Protein AF-0000000079467920 (afdb_homodimer)

InterPro domains:
  IPR000182 GNAT domain [PF00583] (14-119)
  IPR000182 GNAT domain [PS51186] (1-147)
  IPR016181 Acyl-CoA N-acyltransferase [SSF55729] (1-146)
  IPR050680 YpeA/RimI acetyltransferase [PTHR43420] (52-133)

Solvent-accessible surface area (backbone atoms only — not comparable to full-atom values): 15559 Å² total; per-residue (Å²): 122,44,59,41,70,29,35,71,88,41,33,64,58,51,18,52,29,28,43,68,51,31,88,82,44,52,48,40,67,56,50,48,56,57,32,67,37,85,48,28,40,25,38,30,35,23,70,96,51,71,37,28,39,32,36,32,33,40,55,96,46,27,22,34,52,77,44,77,30,48,23,73,91,45,60,92,67,53,51,66,58,49,47,54,34,48,48,53,49,23,32,36,46,53,54,16,44,31,36,33,36,73,41,52,69,82,40,56,71,59,51,52,53,41,43,73,72,59,32,38,83,71,50,72,40,78,62,57,45,79,73,54,95,88,41,60,40,36,22,34,29,32,36,29,80,48,68,64,76,58,38,122,44,59,42,71,29,36,72,89,42,34,64,58,49,19,52,30,29,41,68,52,32,89,82,44,52,48,40,65,56,50,47,55,57,32,67,37,86,48,28,40,27,38,30,34,22,70,95,53,73,37,29,38,32,36,32,32,40,54,96,47,29,23,34,52,75,46,76,31,49,25,73,89,46,62,93,68,53,51,66,57,50,46,52,34,49,47,53,51,23,31,35,44,53,54,16,44,32,37,33,38,74,41,52,71,83,41,57,71,57,53,52,54,41,44,75,71,60,32,39,84,72,50,72,41,76,63,58,43,78,72,54,95,89,41,59,39,37,22,33,27,33,36,28,79,47,69,62,77,59,38

Sequence (302 aa):
MKLRAAEEADLEALSAVHRRAFTPGWGPEEIADLASGPGAFGLIVEAETPLGMILCRALAGEAEVLTLAVDPAARRQGVARALVAAAAITARAAGAAAMFLEVAVDNDPAIALYEAHGFVRAGRRPSYYDRGGGIYVDAAVMRLDLGGTSLMKLRAAEEADLEALSAVHRRAFTPGWGPEEIADLASGPGAFGLIVEAETPLGMILCRALAGEAEVLTLAVDPAARRQGVARALVAAAAITARAAGAAAMFLEVAVDNDPAIALYEAHGFVRAGRRPSYYDRGGGIYVDAAVMRLDLGGTSL

Radius of gyration: 20.05 Å; Cα contacts (8 Å, |Δi|>4): 661; chains: 2; bounding box: 35×72×41 Å

Organism: NCBI:txid2803784

Secondary structure (DSSP, 8-state):
-EEEE--GGGHHHHHHHHHHHSSSPPPHHHHHHHHTSTTEEEEEEESSSEEEEEEEEEETTEEEEEEEEE-GGGTTSSHHHHHHHHHHHHHHHTT-SEEEEEEETT-HHHHHHHHHTT-EEEEEEEEEEE-STT-EEEEEEEEEE--S---/-EEEE--GGGHHHHHHHHHHHSSSPPPHHHHHHHHTSTTEEEEEEESSSEEEEEEEEEETTEEEEEEEEE-GGGTTSSHHHHHHHHHHHHHHHTT-SEEEEEEETT-HHHHHHHHHTT-EEEEEEEEEEE-STT-EEEEEEEEEE--S---

Foldseek 3Di:
DDKDWDDLVQLQLQQVQQPQQDVNGDHSVRVVVQQPDAQKTKMFDDDPGTQWMWIKGADPQEMETPDTTGHPVCPPVCGRVVRVVVVLVVNVVVRHQKYKYKDFPPPVVVVVSVVVVAKDFDDKAWQPDDPDPPDGTIITMIMHGSPDDDD/DDKDWDDLVQLQLQQVQQPQFDVNGDHSVRVVVQQPDAQKTKMFDDDPGTQWMWIKGADPQEMETPDTTGRPVCPPVCGRVVRVVVVLVVNVVVRHQKYKYKDFPPPVVVVVSVVVVAKDFDDKAPQPDDPDPPDGTIITMIMHGSPDDDD

Nearest PDB structures (foldseek):
  5isv-assembly2_B  TM=9.087E-01  e=1.767E-13  Escherichia coli O157:H7
  2cnt-assembly4_D  TM=9.049E-01  e=5.633E-13  Salmonella enterica subsp. enterica serovar Typhimurium str. LT2
  2j8n-assembly1_A  TM=8.616E-01  e=1.824E-11  Pseudomonas aeruginosa
  5c82-assembly1_A-2  TM=8.042E-01  e=4.918E-10  Streptomyces noursei
  6vp9-assembly1_A  TM=8.293E-01  e=1.592E-08  Homo sapiens

pLDDT: mean 94.73, std 6.2, range [60.81, 98.75]

Structure (mmCIF, N/CA/C/O backbone):
data_AF-0000000079467920-model_v1
#
loop_
_entity.id
_entity.type
_entity.pdbx_description
1 polymer 'GNAT family N-acetyltransferase'
#
loop_
_atom_site.group_PDB
_atom_site.id
_atom_site.type_symbol
_atom_site.label_atom_id
_atom_site.label_alt_id
_atom_site.label_comp_id
_atom_site.label_asym_id
_atom_site.label_entity_id
_atom_site.label_seq_id
_atom_site.pdbx_PDB_ins_code
_atom_site.Cartn_x
_atom_site.Cartn_y
_atom_site.Cartn_z
_atom_site.occupancy
_atom_site.B_iso_or_equiv
_atom_site.auth_seq_id
_atom_site.auth_comp_id
_atom_site.auth_asym_id
_atom_site.auth_atom_id
_atom_site.pdbx_PDB_model_num
ATOM 1 N N . MET A 1 1 ? 10.633 -5.367 8.039 1 83.31 1 MET A N 1
ATOM 2 C CA . MET A 1 1 ? 9.938 -5.723 6.801 1 83.31 1 MET A CA 1
ATOM 3 C C . MET A 1 1 ? 9.469 -4.477 6.059 1 83.31 1 MET A C 1
ATOM 5 O O . MET A 1 1 ? 8.992 -3.525 6.68 1 83.31 1 MET A O 1
ATOM 9 N N . LYS A 1 2 ? 9.859 -4.457 4.875 1 91.12 2 LYS A N 1
ATOM 10 C CA . LYS A 1 2 ? 9.625 -3.268 4.066 1 91.12 2 LYS A CA 1
ATOM 11 C C . LYS A 1 2 ? 8.75 -3.59 2.857 1 91.12 2 LYS A C 1
ATOM 13 O O . LYS A 1 2 ? 9.008 -4.562 2.143 1 91.12 2 LYS A O 1
ATOM 18 N N . LEU A 1 3 ? 7.676 -2.881 2.67 1 95.88 3 LEU A N 1
ATOM 19 C CA . LEU A 1 3 ? 6.805 -2.951 1.5 1 95.88 3 LEU A CA 1
ATOM 20 C C . LEU A 1 3 ? 7.273 -1.981 0.419 1 95.88 3 LEU A C 1
ATOM 22 O O . LEU A 1 3 ? 7.582 -0.823 0.708 1 95.88 3 LEU A O 1
ATOM 26 N N . ARG A 1 4 ? 7.355 -2.441 -0.824 1 95.38 4 ARG A N 1
ATOM 27 C CA . ARG A 1 4 ? 7.707 -1.542 -1.918 1 95.38 4 ARG A CA 1
ATOM 28 C C . ARG A 1 4 ? 7.23 -2.096 -3.256 1 95.38 4 ARG A C 1
ATOM 30 O O . ARG A 1 4 ? 6.848 -3.266 -3.35 1 95.38 4 ARG A O 1
ATOM 37 N N . ALA A 1 5 ? 7.281 -1.271 -4.27 1 96.06 5 ALA A N 1
ATOM 38 C CA . ALA A 1 5 ? 7.023 -1.729 -5.633 1 96.06 5 ALA A CA 1
ATOM 39 C C . ALA A 1 5 ? 8.156 -2.615 -6.137 1 96.06 5 ALA A C 1
ATOM 41 O O . ALA A 1 5 ? 9.328 -2.35 -5.859 1 96.06 5 ALA A O 1
ATOM 42 N N . ALA A 1 6 ? 7.773 -3.633 -6.906 1 96.5 6 ALA A N 1
ATOM 43 C CA . ALA A 1 6 ? 8.781 -4.453 -7.57 1 96.5 6 ALA A CA 1
ATOM 44 C C . ALA A 1 6 ? 9.43 -3.697 -8.727 1 96.5 6 ALA A C 1
ATOM 46 O O . ALA A 1 6 ? 8.789 -2.873 -9.375 1 96.5 6 ALA A O 1
ATOM 47 N N . GLU A 1 7 ? 10.656 -4.02 -8.891 1 94.19 7 GLU A N 1
ATOM 48 C CA . GLU A 1 7 ? 11.422 -3.451 -9.992 1 94.19 7 GLU A CA 1
ATOM 49 C C . GLU A 1 7 ? 12.047 -4.547 -10.852 1 94.19 7 GLU A C 1
ATOM 51 O O . GLU A 1 7 ? 12.086 -5.711 -10.453 1 94.19 7 GLU A O 1
ATOM 56 N N . GLU A 1 8 ? 12.562 -4.121 -12.031 1 94.19 8 GLU A N 1
ATOM 57 C CA . GLU A 1 8 ? 13.188 -5.082 -12.938 1 94.19 8 GLU A CA 1
ATOM 58 C C . GLU A 1 8 ? 14.367 -5.785 -12.266 1 94.19 8 GLU A C 1
ATOM 60 O O . GLU A 1 8 ? 14.602 -6.973 -12.5 1 94.19 8 GLU A O 1
ATOM 65 N N . ALA A 1 9 ? 15.047 -5.125 -11.461 1 94.38 9 ALA A N 1
ATOM 66 C CA . ALA A 1 9 ? 16.219 -5.664 -10.781 1 94.38 9 ALA A CA 1
ATOM 67 C C . ALA A 1 9 ? 15.836 -6.781 -9.82 1 94.38 9 ALA A C 1
ATOM 69 O O . ALA A 1 9 ? 16.703 -7.535 -9.359 1 94.38 9 ALA A O 1
ATOM 70 N N . ASP A 1 10 ? 14.555 -6.887 -9.531 1 96.56 10 ASP A N 1
ATOM 71 C CA . ASP A 1 10 ? 14.102 -7.855 -8.531 1 96.56 10 ASP A CA 1
ATOM 72 C C . ASP A 1 10 ? 13.75 -9.188 -9.188 1 96.56 10 ASP A C 1
ATOM 74 O O . ASP A 1 10 ? 13.461 -10.172 -8.492 1 96.56 10 ASP A O 1
ATOM 78 N N . LEU A 1 11 ? 13.812 -9.266 -10.477 1 97.25 11 LEU A N 1
ATOM 79 C CA . LEU A 1 11 ? 13.195 -10.359 -11.211 1 97.25 11 LEU A CA 1
ATOM 80 C C . LEU A 1 11 ? 13.773 -11.703 -10.781 1 97.25 11 LEU A C 1
ATOM 82 O O . LEU A 1 11 ? 13.031 -12.656 -10.562 1 97.25 11 LEU A O 1
ATOM 86 N N . GLU A 1 12 ? 15.055 -11.805 -10.633 1 97.94 12 GLU A N 1
ATOM 87 C CA . GLU A 1 12 ? 15.672 -13.062 -10.234 1 97.94 12 GLU A CA 1
ATOM 88 C C . GLU A 1 12 ? 15.242 -13.469 -8.828 1 97.94 12 GLU A C 1
ATOM 90 O O . GLU A 1 12 ? 14.914 -14.633 -8.578 1 97.94 12 GLU A O 1
ATOM 95 N N . ALA A 1 13 ? 15.266 -12.523 -7.953 1 97.5 13 ALA A N 1
ATOM 96 C CA . ALA A 1 13 ? 14.875 -12.789 -6.574 1 97.5 13 ALA A CA 1
ATOM 97 C C . ALA A 1 13 ? 13.398 -13.172 -6.48 1 97.5 13 ALA A C 1
ATOM 99 O O . ALA A 1 13 ? 13.023 -14.023 -5.676 1 97.5 13 ALA A O 1
ATOM 100 N N . LEU A 1 14 ? 12.594 -12.523 -7.293 1 97.62 14 LEU A N 1
ATOM 101 C CA . LEU A 1 14 ? 11.172 -12.82 -7.309 1 97.62 14 LEU A CA 1
ATOM 102 C C . LEU A 1 14 ? 10.914 -14.219 -7.855 1 97.62 14 LEU A C 1
ATOM 104 O O . LEU A 1 14 ? 10.055 -14.945 -7.34 1 97.62 14 LEU A O 1
ATOM 108 N N . SER A 1 15 ? 11.664 -14.531 -8.883 1 98.38 15 SER A N 1
ATOM 109 C CA . SER A 1 15 ? 11.57 -15.891 -9.406 1 98.38 15 SER A CA 1
ATOM 110 C C . SER A 1 15 ? 11.945 -16.922 -8.352 1 98.38 15 SER A C 1
ATOM 112 O O . SER A 1 15 ? 11.281 -17.953 -8.219 1 98.38 15 SER A O 1
ATOM 114 N N . ALA A 1 16 ? 12.961 -16.672 -7.582 1 97.81 16 ALA A N 1
ATOM 115 C CA . ALA A 1 16 ? 13.391 -17.594 -6.523 1 97.81 16 ALA A CA 1
ATOM 116 C C . ALA A 1 16 ? 12.297 -17.781 -5.48 1 97.81 16 ALA A C 1
ATOM 118 O O . ALA A 1 16 ? 12.008 -18.906 -5.07 1 97.81 16 ALA A O 1
ATOM 119 N N . VAL A 1 17 ? 11.68 -16.703 -5.098 1 97.19 17 VAL A N 1
ATOM 120 C CA . VAL A 1 17 ? 10.586 -16.766 -4.133 1 97.19 17 VAL A CA 1
ATOM 121 C C . VAL A 1 17 ? 9.438 -17.594 -4.715 1 97.19 17 VAL A C 1
ATOM 123 O O . VAL A 1 17 ? 8.883 -18.469 -4.043 1 97.19 17 VAL A O 1
ATOM 126 N N . HIS A 1 18 ? 9.117 -17.25 -5.957 1 97.88 18 HIS A N 1
ATOM 127 C CA . HIS A 1 18 ? 8 -17.938 -6.598 1 97.88 18 HIS A CA 1
ATOM 128 C C . HIS A 1 18 ? 8.266 -19.438 -6.715 1 97.88 18 HIS A C 1
ATOM 130 O O . HIS A 1 18 ? 7.375 -20.25 -6.441 1 97.88 18 HIS A O 1
ATOM 136 N N . ARG A 1 19 ? 9.469 -19.797 -7.031 1 97.19 19 ARG A N 1
ATOM 137 C CA . ARG A 1 19 ? 9.836 -21.203 -7.23 1 97.19 19 ARG A CA 1
ATOM 138 C C . ARG A 1 19 ? 9.836 -21.969 -5.906 1 97.19 19 ARG A C 1
ATOM 140 O O . ARG A 1 19 ? 9.617 -23.172 -5.875 1 97.19 19 ARG A O 1
ATOM 147 N N . ARG A 1 20 ? 10.023 -21.281 -4.816 1 96.19 20 ARG A N 1
ATOM 148 C CA . ARG A 1 20 ? 9.953 -21.906 -3.502 1 96.19 20 ARG A CA 1
ATOM 149 C C . ARG A 1 20 ? 8.5 -22.078 -3.055 1 96.19 20 ARG A C 1
ATOM 151 O O . ARG A 1 20 ? 8.188 -22.969 -2.271 1 96.19 20 ARG A O 1
ATOM 158 N N . ALA A 1 21 ? 7.664 -21.25 -3.576 1 94.19 21 ALA A N 1
ATOM 159 C CA . ALA A 1 21 ? 6.273 -21.234 -3.131 1 94.19 21 ALA A CA 1
ATOM 160 C C . ALA A 1 21 ? 5.402 -22.109 -4.023 1 94.19 21 ALA A C 1
ATOM 162 O O . ALA A 1 21 ? 4.352 -22.594 -3.592 1 94.19 21 ALA A O 1
ATOM 163 N N . PHE A 1 22 ? 5.859 -22.281 -5.273 1 93.56 22 PHE A N 1
ATOM 164 C CA . PHE A 1 22 ? 5.047 -22.984 -6.25 1 93.56 22 PHE A CA 1
ATOM 165 C C . PHE A 1 22 ? 5.875 -24.047 -6.98 1 93.56 22 PHE A C 1
ATOM 167 O O . PHE A 1 22 ? 7.07 -23.844 -7.219 1 93.56 22 PHE A O 1
ATOM 174 N N . THR A 1 23 ? 5.145 -25.094 -7.371 1 90.62 23 THR A N 1
ATOM 175 C CA . THR A 1 23 ? 5.73 -26.109 -8.242 1 90.62 23 THR A CA 1
ATOM 176 C C . THR A 1 23 ? 4.789 -26.438 -9.391 1 90.62 23 THR A C 1
ATOM 178 O O . THR A 1 23 ? 3.711 -27 -9.172 1 90.62 23 THR A O 1
ATOM 181 N N . PRO A 1 24 ? 5.113 -26.141 -10.641 1 91.94 24 PRO A N 1
ATOM 182 C CA . PRO A 1 24 ? 6.297 -25.344 -10.969 1 91.94 24 PRO A CA 1
ATOM 183 C C . PRO A 1 24 ? 6.125 -23.859 -10.625 1 91.94 24 PRO A C 1
ATOM 185 O O . PRO A 1 24 ? 4.996 -23.391 -10.453 1 91.94 24 PRO A O 1
ATOM 188 N N . GLY A 1 25 ? 7.25 -23.219 -10.516 1 95.81 25 GLY A N 1
ATOM 189 C CA . GLY A 1 25 ? 7.258 -21.781 -10.32 1 95.81 25 GLY A CA 1
ATOM 190 C C . GLY A 1 25 ? 7.555 -21.016 -11.594 1 95.81 25 GLY A C 1
ATOM 191 O O . GLY A 1 25 ? 7.914 -21.594 -12.617 1 95.81 25 GLY A O 1
ATOM 192 N N . TRP A 1 26 ? 7.316 -19.688 -11.516 1 97.94 26 TRP A N 1
ATOM 193 C CA . TRP A 1 26 ? 7.574 -18.812 -12.656 1 97.94 26 TRP A CA 1
ATOM 194 C C . TRP A 1 26 ? 9.047 -18.438 -12.727 1 97.94 26 TRP A C 1
ATOM 196 O O . TRP A 1 26 ? 9.656 -18.078 -11.711 1 97.94 26 TRP A O 1
ATOM 206 N N . GLY A 1 27 ? 9.602 -18.531 -13.914 1 98.06 27 GLY A N 1
ATOM 207 C CA . GLY A 1 27 ? 10.93 -17.969 -14.133 1 98.06 27 GLY A CA 1
ATOM 208 C C . GLY A 1 27 ? 10.945 -16.469 -14.242 1 98.06 27 GLY A C 1
ATOM 209 O O . GLY A 1 27 ? 9.883 -15.836 -14.297 1 98.06 27 GLY A O 1
ATOM 210 N N . PRO A 1 28 ? 12.18 -15.906 -14.234 1 97.94 28 PRO A N 1
ATOM 211 C CA . PRO A 1 28 ? 12.266 -14.445 -14.312 1 97.94 28 PRO A CA 1
ATOM 212 C C . PRO A 1 28 ? 11.625 -13.891 -15.578 1 97.94 28 PRO A C 1
ATOM 214 O O . PRO A 1 28 ? 11.008 -12.82 -15.547 1 97.94 28 PRO A O 1
ATOM 217 N N . GLU A 1 29 ? 11.742 -14.555 -16.672 1 97.88 29 GLU A N 1
ATOM 218 C CA . GLU A 1 29 ? 11.172 -14.086 -17.938 1 97.88 29 GLU A CA 1
ATOM 219 C C . GLU A 1 29 ? 9.648 -14.102 -17.891 1 97.88 29 GLU A C 1
ATOM 221 O O . GLU A 1 29 ? 9 -13.203 -18.438 1 97.88 29 GLU A O 1
ATOM 226 N N . GLU A 1 30 ? 9.172 -15.117 -17.312 1 97.69 30 GLU A N 1
ATOM 227 C CA . GLU A 1 30 ? 7.719 -15.203 -17.188 1 97.69 30 GLU A CA 1
ATOM 228 C C . GLU A 1 30 ? 7.172 -14.078 -16.312 1 97.69 30 GLU A C 1
ATOM 230 O O . GLU A 1 30 ? 6.172 -13.445 -16.672 1 97.69 30 GLU A O 1
ATOM 235 N N . ILE A 1 31 ? 7.84 -13.789 -15.219 1 98.06 31 ILE A N 1
ATOM 236 C CA . ILE A 1 31 ? 7.438 -12.703 -14.336 1 98.06 31 ILE A CA 1
ATOM 237 C C . ILE A 1 31 ? 7.547 -11.375 -15.078 1 98.06 31 ILE A C 1
ATOM 239 O O . ILE A 1 31 ? 6.629 -10.547 -15.023 1 98.06 31 ILE A O 1
ATOM 243 N N . ALA A 1 32 ? 8.57 -11.203 -15.812 1 97.44 32 ALA A N 1
ATOM 244 C CA . ALA A 1 32 ? 8.797 -9.969 -16.562 1 97.44 32 ALA A CA 1
ATOM 245 C C . ALA A 1 32 ? 7.688 -9.75 -17.594 1 97.44 32 ALA A C 1
ATOM 247 O O . ALA A 1 32 ? 7.18 -8.633 -17.734 1 97.44 32 ALA A O 1
ATOM 248 N N . ASP A 1 33 ? 7.352 -10.781 -18.281 1 97.38 33 ASP A N 1
ATOM 249 C CA . ASP A 1 33 ? 6.328 -10.703 -19.312 1 97.38 33 ASP A CA 1
ATOM 250 C C . ASP A 1 33 ? 4.988 -10.266 -18.734 1 97.38 33 ASP A C 1
ATOM 252 O O . ASP A 1 33 ? 4.32 -9.391 -19.281 1 97.38 33 ASP A O 1
ATOM 256 N N . LEU A 1 34 ? 4.637 -10.844 -17.656 1 97.25 34 LEU A N 1
ATOM 257 C CA . LEU A 1 34 ? 3.371 -10.516 -17.016 1 97.25 34 LEU A CA 1
ATOM 258 C C . LEU A 1 34 ? 3.408 -9.109 -16.422 1 97.25 34 LEU A C 1
ATOM 260 O O . LEU A 1 34 ? 2.443 -8.352 -16.562 1 97.25 34 LEU A O 1
ATOM 264 N N . ALA A 1 35 ? 4.535 -8.781 -15.859 1 96.25 35 ALA A N 1
ATOM 265 C CA . ALA A 1 35 ? 4.684 -7.5 -15.164 1 96.25 35 ALA A CA 1
ATOM 266 C C . ALA A 1 35 ? 4.758 -6.344 -16.156 1 96.25 35 ALA A C 1
ATOM 268 O O . ALA A 1 35 ? 4.5 -5.191 -15.789 1 96.25 35 ALA A O 1
ATOM 269 N N . SER A 1 36 ? 5.094 -6.652 -17.344 1 94.38 36 SER A N 1
ATOM 270 C CA . SER A 1 36 ? 5.238 -5.602 -18.344 1 94.38 36 SER A CA 1
ATOM 271 C C . SER A 1 36 ? 3.926 -5.355 -19.094 1 94.38 36 SER A C 1
ATOM 273 O O . SER A 1 36 ? 3.828 -4.438 -19.906 1 94.38 36 SER A O 1
ATOM 275 N N . GLY A 1 37 ? 2.934 -6.152 -18.828 1 94.5 37 GLY A N 1
ATOM 276 C CA . GLY A 1 37 ? 1.647 -5.988 -19.484 1 94.5 37 GLY A CA 1
ATOM 277 C C . GLY A 1 37 ? 0.888 -4.762 -19.016 1 94.5 37 GLY A C 1
ATOM 278 O O . GLY A 1 37 ? 1.16 -4.234 -17.938 1 94.5 37 GLY A O 1
ATOM 279 N N . PRO A 1 38 ? -0.066 -4.336 -19.781 1 94 38 PRO A N 1
ATOM 280 C CA . PRO A 1 38 ? -0.845 -3.154 -19.391 1 94 38 PRO A CA 1
ATOM 281 C C . PRO A 1 38 ? -1.542 -3.316 -18.047 1 94 38 PRO A C 1
ATOM 283 O O . PRO A 1 38 ? -2.166 -4.348 -17.797 1 94 38 PRO A O 1
ATOM 286 N N . GLY A 1 39 ? -1.329 -2.291 -17.219 1 95 39 GLY A N 1
ATOM 287 C CA . GLY A 1 39 ? -2.043 -2.246 -15.953 1 95 39 GLY A CA 1
ATOM 288 C C . GLY A 1 39 ? -1.408 -3.107 -14.883 1 95 39 GLY A C 1
ATOM 289 O O . GLY A 1 39 ? -1.913 -3.182 -13.758 1 95 39 GLY A O 1
ATOM 290 N N . ALA A 1 40 ? -0.3 -3.734 -15.242 1 96.69 40 ALA A N 1
ATOM 291 C CA . ALA A 1 40 ? 0.351 -4.613 -14.273 1 96.69 40 ALA A CA 1
ATOM 292 C C . ALA A 1 40 ? 1.047 -3.803 -13.18 1 96.69 40 ALA A C 1
ATOM 294 O O . ALA A 1 40 ? 1.57 -2.719 -13.438 1 96.69 40 ALA A O 1
ATOM 295 N N . PHE A 1 41 ? 1.045 -4.352 -11.953 1 96.44 41 PHE A N 1
ATOM 296 C CA . PHE A 1 41 ? 1.851 -3.816 -10.859 1 96.44 41 PHE A CA 1
ATOM 297 C C . PHE A 1 41 ? 2.232 -4.918 -9.875 1 96.44 41 PHE A C 1
ATOM 299 O O . PHE A 1 41 ? 1.44 -5.824 -9.617 1 96.44 41 PHE A O 1
ATOM 306 N N . GLY A 1 42 ? 3.461 -4.883 -9.469 1 97.81 42 GLY A N 1
ATOM 307 C CA . GLY A 1 42 ? 4 -5.844 -8.516 1 97.81 42 GLY A CA 1
ATOM 308 C C . GLY A 1 42 ? 4.477 -5.207 -7.227 1 97.81 42 GLY A C 1
ATOM 309 O O . GLY A 1 42 ? 5.051 -4.117 -7.238 1 97.81 42 GLY A O 1
ATOM 310 N N . LEU A 1 43 ? 4.156 -5.852 -6.129 1 98.12 43 LEU A N 1
ATOM 311 C CA . LEU A 1 43 ? 4.594 -5.41 -4.809 1 98.12 43 LEU A CA 1
ATOM 312 C C . LEU A 1 43 ? 5.449 -6.477 -4.133 1 98.12 43 LEU A C 1
ATOM 314 O O . LEU A 1 43 ? 5.262 -7.672 -4.375 1 98.12 43 LEU A O 1
ATOM 318 N N . ILE A 1 44 ? 6.355 -5.98 -3.303 1 97.38 44 ILE A N 1
ATOM 319 C CA . ILE A 1 44 ? 7.281 -6.867 -2.604 1 97.38 44 ILE A CA 1
ATOM 320 C C . ILE A 1 44 ? 7.305 -6.52 -1.116 1 97.38 44 ILE A C 1
ATOM 322 O O . ILE A 1 44 ? 7.277 -5.344 -0.747 1 97.38 44 ILE A O 1
ATOM 326 N N . VAL A 1 45 ? 7.285 -7.52 -0.324 1 96.44 45 VAL A N 1
ATOM 327 C CA . VAL A 1 45 ? 7.703 -7.391 1.068 1 96.44 45 VAL A CA 1
ATOM 328 C C . VAL A 1 45 ? 9.062 -8.055 1.266 1 96.44 45 VAL A C 1
ATOM 330 O O . VAL A 1 45 ? 9.266 -9.195 0.857 1 96.44 45 VAL A O 1
ATOM 333 N N . GLU A 1 46 ? 9.945 -7.176 1.851 1 94.81 46 GLU A N 1
ATOM 334 C CA . GLU A 1 46 ? 11.297 -7.719 1.962 1 94.81 46 GLU A CA 1
ATOM 335 C C . GLU A 1 46 ? 11.914 -7.383 3.316 1 94.81 46 GLU A C 1
ATOM 337 O O . GLU A 1 46 ? 11.43 -6.5 4.027 1 94.81 46 GLU A O 1
ATOM 342 N N . ALA A 1 47 ? 12.836 -8.203 3.689 1 90.75 47 ALA A N 1
ATOM 343 C CA . ALA A 1 47 ? 13.828 -7.852 4.695 1 90.75 47 ALA A CA 1
ATOM 344 C C . ALA A 1 47 ? 15.195 -7.617 4.059 1 90.75 47 ALA A C 1
ATOM 346 O O . ALA A 1 47 ? 15.367 -6.68 3.273 1 90.75 47 ALA A O 1
ATOM 347 N N . GLU A 1 48 ? 16.016 -8.562 4.074 1 87.38 48 GLU A N 1
ATOM 348 C CA . GLU A 1 48 ? 17.25 -8.508 3.303 1 87.38 48 GLU A CA 1
ATOM 349 C C . GLU A 1 48 ? 17.047 -8.984 1.869 1 87.38 48 GLU A C 1
ATOM 351 O O . GLU A 1 48 ? 17.672 -8.484 0.94 1 87.38 48 GLU A O 1
ATOM 356 N N . THR A 1 49 ? 16.188 -9.875 1.766 1 89.69 49 THR A N 1
ATOM 357 C CA . THR A 1 49 ? 15.734 -10.414 0.492 1 89.69 49 THR A CA 1
ATOM 358 C C . THR A 1 49 ? 14.211 -10.461 0.445 1 89.69 49 THR A C 1
ATOM 360 O O . THR A 1 49 ? 13.547 -10.398 1.482 1 89.69 49 THR A O 1
ATOM 363 N N . PRO A 1 50 ? 13.719 -10.516 -0.791 1 94.25 50 PRO A N 1
ATOM 364 C CA . PRO A 1 50 ? 12.258 -10.617 -0.867 1 94.25 50 PRO A CA 1
ATOM 365 C C . PRO A 1 50 ? 11.711 -11.82 -0.102 1 94.25 50 PRO A C 1
ATOM 367 O O . PRO A 1 50 ? 12.195 -12.938 -0.273 1 94.25 50 PRO A O 1
ATOM 370 N N . LEU A 1 51 ? 10.742 -11.547 0.707 1 95.62 51 LEU A N 1
ATOM 371 C CA . LEU A 1 51 ? 10.047 -12.57 1.477 1 95.62 51 LEU A CA 1
ATOM 372 C C . LEU A 1 51 ? 8.758 -13 0.772 1 95.62 51 LEU A C 1
ATOM 374 O O . LEU A 1 51 ? 8.242 -14.086 1.031 1 95.62 51 LEU A O 1
ATOM 378 N N . GLY A 1 52 ? 8.266 -12.125 -0.037 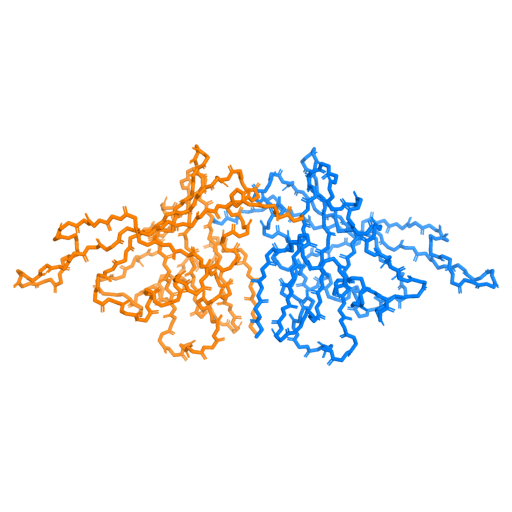1 97.25 52 GLY A N 1
ATOM 379 C CA . GLY A 1 52 ? 7.035 -12.383 -0.767 1 97.25 52 GLY A CA 1
ATOM 380 C C . GLY A 1 52 ? 6.758 -11.359 -1.85 1 97.25 52 GLY A C 1
ATOM 381 O O . GLY A 1 52 ? 7.398 -10.312 -1.898 1 97.25 52 GLY A O 1
ATOM 382 N N . MET A 1 53 ? 5.816 -11.766 -2.719 1 98.12 53 MET A N 1
ATOM 383 C CA . MET A 1 53 ? 5.402 -10.898 -3.818 1 98.12 53 MET A CA 1
ATOM 384 C C . MET A 1 53 ? 3.916 -11.078 -4.117 1 98.12 53 MET A C 1
ATOM 386 O O . MET A 1 53 ? 3.342 -12.125 -3.83 1 98.12 53 MET A O 1
ATOM 390 N N . ILE A 1 54 ? 3.367 -10.039 -4.656 1 98.56 54 ILE A N 1
ATOM 391 C CA . ILE A 1 54 ? 2.057 -10.109 -5.293 1 98.56 54 ILE A CA 1
ATOM 392 C C . ILE A 1 54 ? 2.104 -9.406 -6.648 1 98.56 54 ILE A C 1
ATOM 394 O O . ILE A 1 54 ? 2.732 -8.359 -6.789 1 98.56 54 ILE A O 1
ATOM 398 N N . LEU A 1 55 ? 1.695 -10.023 -7.629 1 98.62 55 LEU A N 1
ATOM 399 C CA . LEU A 1 55 ? 1.576 -9.438 -8.961 1 98.62 55 LEU A CA 1
ATOM 400 C C . LEU A 1 55 ? 0.113 -9.32 -9.375 1 98.62 55 LEU A C 1
ATOM 402 O O . LEU A 1 55 ? -0.645 -10.289 -9.281 1 98.62 55 LEU A O 1
ATOM 406 N N . CYS A 1 56 ? -0.265 -8.148 -9.773 1 98.69 56 CYS A N 1
ATOM 407 C CA . CYS A 1 56 ? -1.652 -7.844 -10.102 1 98.69 56 CYS A CA 1
ATOM 408 C C . CYS A 1 56 ? -1.75 -7.133 -11.445 1 98.69 56 CYS A C 1
ATOM 410 O O . CYS A 1 56 ? -0.732 -6.742 -12.023 1 98.69 56 CYS A O 1
ATOM 412 N N . ARG A 1 57 ? -2.934 -7.066 -11.93 1 97.69 57 ARG A N 1
ATOM 413 C CA . ARG A 1 57 ? -3.279 -6.262 -13.094 1 97.69 57 ARG A CA 1
ATOM 414 C C . ARG A 1 57 ? -4.57 -5.484 -12.859 1 97.69 57 ARG A C 1
ATOM 416 O O . ARG A 1 57 ? -5.566 -6.047 -12.398 1 97.69 57 ARG A O 1
ATOM 423 N N . ALA A 1 58 ? -4.504 -4.219 -13.047 1 97.06 58 ALA A N 1
ATOM 424 C CA . ALA A 1 58 ? -5.688 -3.365 -13.023 1 97.06 58 ALA A CA 1
ATOM 425 C C . ALA A 1 58 ? -5.98 -2.795 -14.406 1 97.06 58 ALA A C 1
ATOM 427 O O . ALA A 1 58 ? -5.207 -1.987 -14.93 1 97.06 58 ALA A O 1
ATOM 428 N N . LEU A 1 59 ? -7.098 -3.219 -14.961 1 94.25 59 LEU A N 1
ATOM 429 C CA . LEU A 1 59 ? -7.445 -2.814 -16.312 1 94.25 59 LEU A CA 1
ATOM 430 C C . LEU A 1 59 ? -8.961 -2.783 -16.5 1 94.25 59 LEU A C 1
ATOM 432 O O . LEU A 1 59 ? -9.664 -3.67 -16.016 1 94.25 59 LEU A O 1
ATOM 436 N N . ALA A 1 60 ? -9.422 -1.786 -17.203 1 94.12 60 ALA A N 1
ATOM 437 C CA . ALA A 1 60 ? -10.828 -1.677 -17.578 1 94.12 60 ALA A CA 1
ATOM 438 C C . ALA A 1 60 ? -11.734 -1.704 -16.359 1 94.12 60 ALA A C 1
ATOM 440 O O . ALA A 1 60 ? -12.766 -2.387 -16.359 1 94.12 60 ALA A O 1
ATOM 441 N N . GLY A 1 61 ? -11.281 -1.073 -15.273 1 94.75 61 GLY A N 1
ATOM 442 C CA . GLY A 1 61 ? -12.117 -0.873 -14.102 1 94.75 61 GLY A CA 1
ATOM 443 C C . GLY A 1 61 ? -12.148 -2.074 -13.172 1 94.75 61 GLY A C 1
ATOM 444 O O . GLY A 1 61 ? -12.922 -2.107 -12.211 1 94.75 61 GLY A O 1
ATOM 445 N N . GLU A 1 62 ? -11.305 -3.066 -13.492 1 97.12 62 GLU A N 1
ATOM 446 C CA . GLU A 1 62 ? -11.188 -4.246 -12.648 1 97.12 62 GLU A CA 1
ATOM 447 C C . GLU A 1 62 ? -9.727 -4.613 -12.398 1 97.12 62 GLU A C 1
ATOM 449 O O . GLU A 1 62 ? -8.852 -4.262 -13.195 1 97.12 62 GLU A O 1
ATOM 454 N N . ALA A 1 63 ? -9.508 -5.238 -11.32 1 98.38 63 ALA A N 1
ATOM 455 C CA . ALA A 1 63 ? -8.164 -5.727 -11.016 1 98.38 63 ALA A CA 1
ATOM 456 C C . ALA A 1 63 ? -8.18 -7.234 -10.758 1 98.38 63 ALA A C 1
ATOM 458 O O . ALA A 1 63 ? -9.219 -7.805 -10.438 1 98.38 63 ALA A O 1
ATOM 459 N N . GLU A 1 64 ? -7.066 -7.785 -10.945 1 98.69 64 GLU A N 1
ATOM 460 C CA . GLU A 1 64 ? -6.891 -9.219 -10.711 1 98.69 64 GLU A CA 1
ATOM 461 C C . GLU A 1 64 ? -5.551 -9.508 -10.047 1 98.69 64 GLU A C 1
ATOM 463 O O . GLU A 1 64 ? -4.531 -8.914 -10.398 1 98.69 64 GLU A O 1
ATOM 468 N N . VAL A 1 65 ? -5.609 -10.398 -9.047 1 98.75 65 VAL A N 1
ATOM 469 C CA . VAL A 1 65 ? -4.375 -10.953 -8.508 1 98.75 65 VAL A CA 1
ATOM 470 C C . VAL A 1 65 ? -3.891 -12.094 -9.398 1 98.75 65 VAL A C 1
ATOM 472 O O . VAL A 1 65 ? -4.566 -13.125 -9.523 1 98.75 65 VAL A O 1
ATOM 475 N N . LEU A 1 66 ? -2.75 -11.867 -9.984 1 98.19 66 LEU A N 1
ATOM 476 C CA . LEU A 1 66 ? -2.199 -12.891 -10.867 1 98.19 66 LEU A CA 1
ATOM 477 C C . LEU A 1 66 ? -1.459 -13.961 -10.07 1 98.19 66 LEU A C 1
ATOM 479 O O . LEU A 1 66 ? -1.492 -15.141 -10.422 1 98.19 66 LEU A O 1
ATOM 483 N N . THR A 1 67 ? -0.757 -13.5 -9.031 1 98.12 67 THR A N 1
ATOM 484 C CA . THR A 1 67 ? -0.093 -14.438 -8.125 1 98.12 67 THR A CA 1
ATOM 485 C C . THR A 1 67 ? 0.188 -13.789 -6.777 1 98.12 67 THR A C 1
ATOM 487 O O . THR A 1 67 ? 0.297 -12.562 -6.684 1 98.12 67 THR A O 1
ATOM 490 N N . LEU A 1 68 ? 0.196 -14.562 -5.789 1 97.88 68 LEU A N 1
ATOM 491 C CA . LEU A 1 68 ? 0.696 -14.266 -4.449 1 97.88 68 LEU A CA 1
ATOM 492 C C . LEU A 1 68 ? 1.641 -15.359 -3.969 1 97.88 68 LEU A C 1
ATOM 494 O O . LEU A 1 68 ? 1.231 -16.516 -3.809 1 97.88 68 LEU A O 1
ATOM 498 N N . ALA A 1 69 ? 2.906 -14.961 -3.828 1 97.5 69 ALA A N 1
ATOM 499 C CA . ALA A 1 69 ? 3.906 -15.93 -3.393 1 97.5 69 ALA A CA 1
ATOM 500 C C . ALA A 1 69 ? 4.641 -15.438 -2.148 1 97.5 69 ALA A C 1
ATOM 502 O O . ALA A 1 69 ? 5.141 -14.312 -2.119 1 97.5 69 ALA A O 1
ATOM 503 N N . VAL A 1 70 ? 4.645 -16.281 -1.169 1 96.75 70 VAL A N 1
ATOM 504 C CA . VAL A 1 70 ? 5.383 -16 0.058 1 96.75 70 VAL A CA 1
ATOM 505 C C . VAL A 1 70 ? 6.371 -17.125 0.345 1 96.75 70 VAL A C 1
ATOM 507 O O . VAL A 1 70 ? 6.023 -18.312 0.246 1 96.75 70 VAL A O 1
ATOM 510 N N . ASP A 1 71 ? 7.594 -16.672 0.604 1 94.94 71 ASP A N 1
ATOM 511 C CA . ASP A 1 71 ? 8.586 -17.656 1.013 1 94.94 71 ASP A CA 1
ATOM 512 C C . ASP A 1 71 ? 8.078 -18.5 2.184 1 94.94 71 ASP A C 1
ATOM 514 O O . ASP A 1 71 ? 7.641 -17.953 3.199 1 94.94 71 ASP A O 1
ATOM 518 N N . PRO A 1 72 ? 8.195 -19.797 2.057 1 91.56 72 PRO A N 1
ATOM 519 C CA . PRO A 1 72 ? 7.719 -20.656 3.143 1 91.56 72 PRO A CA 1
ATOM 520 C C . PRO A 1 72 ? 8.398 -20.359 4.477 1 91.56 72 PRO A C 1
ATOM 522 O O . PRO A 1 72 ? 7.797 -20.547 5.535 1 91.56 72 PRO A O 1
ATOM 525 N N . ALA A 1 73 ? 9.578 -19.797 4.438 1 89.38 73 ALA A N 1
ATOM 526 C CA . ALA A 1 73 ? 10.312 -19.469 5.656 1 89.38 73 ALA A CA 1
ATOM 527 C C . ALA A 1 73 ? 9.773 -18.203 6.305 1 89.38 73 ALA A C 1
ATOM 529 O O . ALA A 1 73 ? 10.086 -17.906 7.461 1 89.38 73 ALA A O 1
ATOM 530 N N . ALA A 1 74 ? 8.984 -17.469 5.59 1 84.69 74 ALA A N 1
ATOM 531 C CA . ALA A 1 74 ? 8.453 -16.203 6.086 1 84.69 74 ALA A CA 1
ATOM 532 C C . ALA A 1 74 ? 6.949 -16.297 6.348 1 84.69 74 ALA A C 1
ATOM 534 O O . ALA A 1 74 ? 6.262 -15.281 6.449 1 84.69 74 ALA A O 1
ATOM 535 N N . ARG A 1 75 ? 6.562 -17.453 6.449 1 71.06 75 ARG A N 1
ATOM 536 C CA . ARG A 1 75 ? 5.125 -17.609 6.645 1 71.06 75 ARG A CA 1
ATOM 537 C C . ARG A 1 75 ? 4.711 -17.203 8.055 1 71.06 75 ARG A C 1
ATOM 539 O O . ARG A 1 75 ? 5.516 -17.266 8.984 1 71.06 75 ARG A O 1
ATOM 546 N N . ARG A 1 76 ? 3.572 -16.641 8.211 1 73.19 76 ARG A N 1
ATOM 547 C CA . ARG A 1 76 ? 2.918 -16.219 9.445 1 73.19 76 ARG A CA 1
ATOM 548 C C . ARG A 1 76 ? 3.578 -14.969 10.016 1 73.19 76 ARG A C 1
ATOM 550 O O . ARG A 1 76 ? 3.654 -14.805 11.242 1 73.19 76 ARG A O 1
ATOM 557 N N . GLN A 1 77 ? 4.195 -14.266 9.078 1 78.62 77 GLN A N 1
ATOM 558 C CA . GLN A 1 77 ? 4.84 -13.031 9.5 1 78.62 77 GLN A CA 1
ATOM 559 C C . GLN A 1 77 ? 4.082 -11.812 8.984 1 78.62 77 GLN A C 1
ATOM 561 O O . GLN A 1 77 ? 4.582 -10.688 9.062 1 78.62 77 GLN A O 1
ATOM 566 N N . GLY A 1 78 ? 2.969 -12.047 8.461 1 90.12 78 GLY A N 1
ATOM 567 C CA . GLY A 1 78 ? 2.119 -10.953 8 1 90.12 78 GLY A CA 1
ATOM 568 C C . GLY A 1 78 ? 2.463 -10.477 6.602 1 90.12 78 GLY A C 1
ATOM 569 O O . GLY A 1 78 ? 1.958 -9.445 6.152 1 90.12 78 GLY A O 1
ATOM 570 N N . VAL A 1 79 ? 3.309 -11.273 5.918 1 93.94 79 VAL A N 1
ATOM 571 C CA . VAL A 1 79 ? 3.801 -10.891 4.598 1 93.94 79 VAL A CA 1
ATOM 572 C C . VAL A 1 79 ? 2.646 -10.883 3.6 1 93.94 79 VAL A C 1
ATOM 574 O O . VAL A 1 79 ? 2.406 -9.875 2.932 1 93.94 79 VAL A O 1
ATOM 577 N N . ALA A 1 80 ? 1.919 -11.938 3.641 1 96.62 80 ALA A N 1
ATOM 578 C CA . ALA A 1 80 ? 0.814 -12.055 2.693 1 96.62 80 ALA A CA 1
ATOM 579 C C . ALA A 1 80 ? -0.263 -11.008 2.975 1 96.62 80 ALA A C 1
ATOM 581 O O . ALA A 1 80 ? -0.807 -10.406 2.047 1 96.62 80 ALA A O 1
ATOM 582 N N . ARG A 1 81 ? -0.52 -10.781 4.207 1 95.38 81 ARG A N 1
ATOM 583 C CA . ARG A 1 81 ? -1.524 -9.805 4.609 1 95.38 81 ARG A CA 1
ATOM 584 C C . ARG A 1 81 ? -1.154 -8.406 4.117 1 95.38 81 ARG A C 1
ATOM 586 O O . ARG A 1 81 ? -2 -7.684 3.582 1 95.38 81 ARG A O 1
ATOM 593 N N . ALA A 1 82 ? 0.104 -8.023 4.293 1 95.56 82 ALA A N 1
ATOM 594 C CA . ALA A 1 82 ? 0.583 -6.715 3.863 1 95.56 82 ALA A CA 1
ATOM 595 C C . ALA A 1 82 ? 0.492 -6.566 2.346 1 95.56 82 ALA A C 1
ATOM 597 O O . ALA A 1 82 ? 0.096 -5.512 1.843 1 95.56 82 ALA A O 1
ATOM 598 N N . LEU A 1 83 ? 0.806 -7.617 1.693 1 97.81 83 LEU A N 1
ATOM 599 C CA . LEU A 1 83 ? 0.799 -7.602 0.234 1 97.81 83 LEU A CA 1
ATOM 600 C C . LEU A 1 83 ? -0.623 -7.469 -0.301 1 97.81 83 LEU A C 1
ATOM 602 O O . LEU A 1 83 ? -0.881 -6.66 -1.195 1 97.81 83 LEU A O 1
ATOM 606 N N . VAL A 1 84 ? -1.548 -8.211 0.255 1 98.19 84 VAL A N 1
ATOM 607 C CA . VAL A 1 84 ? -2.928 -8.195 -0.219 1 98.19 84 VAL A CA 1
ATOM 608 C C . VAL A 1 84 ? -3.564 -6.84 0.08 1 98.19 84 VAL A C 1
ATOM 610 O O . VAL A 1 84 ? -4.234 -6.262 -0.778 1 98.19 84 VAL A O 1
ATOM 613 N N . ALA A 1 85 ? -3.328 -6.336 1.268 1 97.44 85 ALA A N 1
ATOM 614 C CA . ALA A 1 85 ? -3.867 -5.031 1.644 1 97.44 85 ALA A CA 1
ATOM 615 C C . ALA A 1 85 ? -3.352 -3.936 0.715 1 97.44 85 ALA A C 1
ATOM 617 O O . ALA A 1 85 ? -4.133 -3.135 0.195 1 97.44 85 ALA A O 1
ATOM 618 N N . ALA A 1 86 ? -2.072 -3.918 0.488 1 97.88 86 ALA A N 1
ATOM 619 C CA . ALA A 1 86 ? -1.464 -2.912 -0.378 1 97.88 86 ALA A CA 1
ATOM 620 C C . ALA A 1 86 ? -1.962 -3.051 -1.813 1 97.88 86 ALA A C 1
ATOM 622 O O . ALA A 1 86 ? -2.174 -2.051 -2.504 1 97.88 86 ALA A O 1
ATOM 623 N N . ALA A 1 87 ? -2.117 -4.289 -2.227 1 98.44 87 ALA A N 1
ATOM 624 C CA . ALA A 1 87 ? -2.594 -4.527 -3.586 1 98.44 87 ALA A CA 1
ATOM 625 C C . ALA A 1 87 ? -4.008 -3.986 -3.773 1 98.44 87 ALA A C 1
ATOM 627 O O . ALA A 1 87 ? -4.316 -3.387 -4.805 1 98.44 87 ALA A O 1
ATOM 628 N N . ALA A 1 88 ? -4.836 -4.195 -2.801 1 97.69 88 ALA A N 1
ATOM 629 C CA . ALA A 1 88 ? -6.207 -3.701 -2.881 1 97.69 88 ALA A CA 1
ATOM 630 C C . ALA A 1 88 ? -6.238 -2.176 -2.914 1 97.69 88 ALA A C 1
ATOM 632 O O . ALA A 1 88 ? -6.969 -1.582 -3.711 1 97.69 88 ALA A O 1
ATOM 633 N N . ILE A 1 89 ? -5.449 -1.564 -2.068 1 96.75 89 ILE A N 1
ATOM 634 C CA . ILE A 1 89 ? -5.328 -0.111 -2.012 1 96.75 89 ILE A CA 1
ATOM 635 C C . ILE A 1 89 ? -4.852 0.421 -3.361 1 96.75 89 ILE A C 1
ATOM 637 O O . ILE A 1 89 ? -5.41 1.388 -3.887 1 96.75 89 ILE A O 1
ATOM 641 N N . THR A 1 90 ? -3.916 -0.216 -3.91 1 97 90 THR A N 1
ATOM 642 C CA . THR A 1 90 ? -3.307 0.179 -5.176 1 97 90 THR A CA 1
ATOM 643 C C . THR A 1 90 ? -4.305 0.036 -6.324 1 97 90 THR A C 1
ATOM 645 O O . THR A 1 90 ? -4.434 0.935 -7.156 1 97 90 THR A O 1
ATOM 648 N N . ALA A 1 91 ? -4.977 -1.083 -6.336 1 97.56 91 ALA A N 1
ATOM 649 C CA . ALA A 1 91 ? -5.969 -1.342 -7.375 1 97.56 91 ALA A CA 1
ATOM 650 C C . ALA A 1 91 ? -7.062 -0.278 -7.367 1 97.56 91 ALA A C 1
ATOM 652 O O . ALA A 1 91 ? -7.461 0.217 -8.422 1 97.56 91 ALA A O 1
ATOM 653 N N . ARG A 1 92 ? -7.488 0.096 -6.246 1 95.88 92 ARG A N 1
ATOM 654 C CA . ARG A 1 92 ? -8.516 1.129 -6.117 1 95.88 92 ARG A CA 1
ATOM 655 C C . ARG A 1 92 ? -8.016 2.461 -6.668 1 95.88 92 ARG A C 1
ATOM 657 O O . ARG A 1 92 ? -8.734 3.141 -7.402 1 95.88 92 ARG A O 1
ATOM 664 N N . ALA A 1 93 ? -6.852 2.795 -6.285 1 94.31 93 ALA A N 1
ATOM 665 C CA . ALA A 1 93 ? -6.262 4.051 -6.746 1 94.31 93 ALA A CA 1
ATOM 666 C C . ALA A 1 93 ? -6.129 4.066 -8.266 1 94.31 93 ALA A C 1
ATOM 668 O O . ALA A 1 93 ? -6.227 5.125 -8.891 1 94.31 93 ALA A O 1
ATOM 669 N N . ALA A 1 94 ? -5.992 2.867 -8.828 1 94.12 94 ALA A N 1
ATOM 670 C CA . ALA A 1 94 ? -5.855 2.727 -10.273 1 94.12 94 ALA A CA 1
ATOM 671 C C . ALA A 1 94 ? -7.215 2.77 -10.961 1 94.12 94 ALA A C 1
ATOM 673 O O . ALA A 1 94 ? -7.305 2.65 -12.188 1 94.12 94 ALA A O 1
ATOM 674 N N . GLY A 1 95 ? -8.266 2.852 -10.148 1 93.69 95 GLY A N 1
ATOM 675 C CA . GLY A 1 95 ? -9.586 3.033 -10.727 1 93.69 95 GLY A CA 1
ATOM 676 C C . GLY A 1 95 ? -10.391 1.751 -10.781 1 93.69 95 GLY A C 1
ATOM 677 O O . GLY A 1 95 ? -11.461 1.71 -11.398 1 93.69 95 GLY A O 1
ATOM 678 N N . ALA A 1 96 ? -9.891 0.668 -10.164 1 96.62 96 ALA A N 1
ATOM 679 C CA . ALA A 1 96 ? -10.633 -0.592 -10.18 1 96.62 96 ALA A CA 1
ATOM 680 C C . ALA A 1 96 ? -11.82 -0.541 -9.219 1 96.62 96 ALA A C 1
ATOM 682 O O . ALA A 1 96 ? -11.695 -0.05 -8.094 1 96.62 96 ALA A O 1
ATOM 683 N N . ALA A 1 97 ? -12.938 -1.045 -9.625 1 96.62 97 ALA A N 1
ATOM 684 C CA . ALA A 1 97 ? -14.133 -1.115 -8.789 1 96.62 97 ALA A CA 1
ATOM 685 C C . ALA A 1 97 ? -14.195 -2.436 -8.031 1 96.62 97 ALA A C 1
ATOM 687 O O . ALA A 1 97 ? -14.914 -2.553 -7.031 1 96.62 97 ALA A O 1
ATOM 688 N N . ALA A 1 98 ? -13.461 -3.396 -8.602 1 97.81 98 ALA A N 1
ATOM 689 C CA . ALA A 1 98 ? -13.398 -4.715 -7.973 1 97.81 98 ALA A CA 1
ATOM 690 C C . ALA A 1 98 ? -12.07 -5.402 -8.273 1 97.81 98 ALA A C 1
ATOM 692 O O . ALA A 1 98 ? -11.383 -5.043 -9.234 1 97.81 98 ALA A O 1
ATOM 693 N N . MET A 1 99 ? -11.727 -6.344 -7.434 1 98.5 99 MET A N 1
ATOM 694 C CA . MET A 1 99 ? -10.539 -7.176 -7.578 1 98.5 99 MET A CA 1
ATOM 695 C C . MET A 1 99 ? -10.891 -8.656 -7.473 1 98.5 99 MET A C 1
ATOM 697 O O . MET A 1 99 ? -11.672 -9.047 -6.609 1 98.5 99 MET A O 1
ATOM 701 N N . PHE A 1 100 ? -10.281 -9.414 -8.398 1 98.69 100 PHE A N 1
ATOM 702 C CA . PHE A 1 100 ? -10.594 -10.836 -8.477 1 98.69 100 PHE A CA 1
ATOM 703 C C . PHE A 1 100 ? -9.336 -11.672 -8.32 1 98.69 100 PHE A C 1
ATOM 705 O O . PHE A 1 100 ? -8.219 -11.172 -8.477 1 98.69 100 PHE A O 1
ATOM 712 N N . LEU A 1 101 ? -9.578 -12.93 -8 1 98.62 101 LEU A N 1
ATOM 713 C CA . LEU A 1 101 ? -8.5 -13.914 -8.031 1 98.62 101 LEU A CA 1
ATOM 714 C C . LEU A 1 101 ? -9.062 -15.328 -8.156 1 98.62 101 LEU A C 1
ATOM 716 O O . LEU A 1 101 ? -10.266 -15.539 -7.992 1 98.62 101 LEU A O 1
ATOM 720 N N . GLU A 1 102 ? -8.234 -16.234 -8.57 1 98.25 102 GLU A N 1
ATOM 721 C CA . GLU A 1 102 ? -8.484 -17.672 -8.508 1 98.25 102 GLU A CA 1
ATOM 722 C C . GLU A 1 102 ? -7.578 -18.344 -7.48 1 98.25 102 GLU A C 1
ATOM 724 O O . GLU A 1 102 ? -6.387 -18.047 -7.402 1 98.25 102 GLU A O 1
ATOM 729 N N . VAL A 1 103 ? -8.148 -19.203 -6.734 1 98.25 103 VAL A N 1
ATOM 730 C CA . VAL A 1 103 ? -7.398 -19.938 -5.719 1 98.25 103 VAL A CA 1
ATOM 731 C C . VAL A 1 103 ? -7.91 -21.375 -5.629 1 98.25 103 VAL A C 1
ATOM 733 O O . VAL A 1 103 ? -9.109 -21.625 -5.742 1 98.25 103 VAL A O 1
ATOM 736 N N . ALA A 1 104 ? -6.957 -22.297 -5.465 1 97.56 104 ALA A N 1
ATOM 737 C CA . ALA A 1 104 ? -7.367 -23.688 -5.344 1 97.56 104 ALA A CA 1
ATOM 738 C C . ALA A 1 104 ? -8.352 -23.875 -4.188 1 97.56 104 ALA A C 1
ATOM 740 O O . ALA A 1 104 ? -8.141 -23.344 -3.096 1 97.56 104 ALA A O 1
ATOM 741 N N . VAL A 1 105 ? -9.375 -24.703 -4.352 1 97.56 105 VAL A N 1
ATOM 742 C CA . VAL A 1 105 ? -10.445 -24.859 -3.369 1 97.56 105 VAL A CA 1
ATOM 743 C C . VAL A 1 105 ? -9.898 -25.547 -2.119 1 97.56 105 VAL A C 1
ATOM 745 O O . VAL A 1 105 ? -10.5 -25.469 -1.046 1 97.56 105 VAL A O 1
ATOM 748 N N . ASP A 1 106 ? -8.727 -26.172 -2.299 1 96.62 106 ASP A N 1
ATOM 749 C CA . ASP A 1 106 ? -8.164 -26.891 -1.162 1 96.62 106 ASP A CA 1
ATOM 750 C C . ASP A 1 106 ? -7.059 -26.078 -0.489 1 96.62 106 ASP A C 1
ATOM 752 O O . ASP A 1 106 ? -6.371 -26.578 0.403 1 96.62 106 ASP A O 1
ATOM 756 N N . ASN A 1 107 ? -6.859 -24.875 -0.937 1 95.94 107 ASN A N 1
ATOM 757 C CA . ASN A 1 107 ? -5.898 -23.984 -0.302 1 95.94 107 ASN A CA 1
ATOM 758 C C . ASN A 1 107 ? -6.547 -23.156 0.806 1 95.94 107 ASN A C 1
ATOM 760 O O . ASN A 1 107 ? -6.684 -21.938 0.678 1 95.94 107 ASN A O 1
ATOM 764 N N . ASP A 1 108 ? -6.789 -23.781 1.896 1 96.44 108 ASP A N 1
ATOM 765 C CA . ASP A 1 108 ? -7.57 -23.203 2.986 1 96.44 108 ASP A CA 1
ATOM 766 C C . ASP A 1 108 ? -6.875 -21.984 3.572 1 96.44 108 ASP A C 1
ATOM 768 O O . ASP A 1 108 ? -7.516 -20.953 3.826 1 96.44 108 ASP A O 1
ATOM 772 N N . PRO A 1 109 ? -5.539 -22.062 3.754 1 94.25 109 PRO A N 1
ATOM 773 C CA . PRO A 1 109 ? -4.871 -20.906 4.324 1 94.25 109 PRO A CA 1
ATOM 774 C C . PRO A 1 109 ? -4.996 -19.656 3.441 1 94.25 109 PRO A C 1
ATOM 776 O O . PRO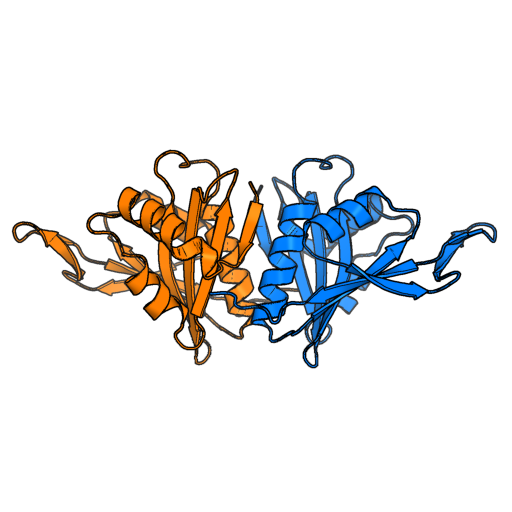 A 1 109 ? -5.215 -18.562 3.947 1 94.25 109 PRO A O 1
ATOM 779 N N . ALA A 1 110 ? -4.895 -19.859 2.156 1 95.94 110 ALA A N 1
ATOM 780 C CA . ALA A 1 110 ? -5.027 -18.734 1.233 1 95.94 110 ALA A CA 1
ATOM 781 C C . ALA A 1 110 ? -6.453 -18.188 1.226 1 95.94 110 ALA A C 1
ATOM 783 O O . ALA A 1 110 ? -6.664 -16.984 1.241 1 95.94 110 ALA A O 1
ATOM 784 N N . ILE A 1 111 ? -7.383 -19.078 1.219 1 97.75 111 ILE A N 1
ATOM 785 C CA . ILE A 1 111 ? -8.789 -18.688 1.224 1 97.75 111 ILE A CA 1
ATOM 786 C C . ILE A 1 111 ? -9.086 -17.859 2.479 1 97.75 111 ILE A C 1
ATOM 788 O O . ILE A 1 111 ? -9.727 -16.812 2.404 1 97.75 111 ILE A O 1
ATOM 792 N N . ALA A 1 112 ? -8.609 -18.281 3.578 1 97.12 112 ALA A N 1
ATOM 793 C CA . ALA A 1 112 ? -8.805 -17.578 4.84 1 97.12 112 ALA A CA 1
ATOM 794 C C . ALA A 1 112 ? -8.18 -16.188 4.789 1 97.12 112 ALA A C 1
ATOM 796 O O . ALA A 1 112 ? -8.75 -15.219 5.293 1 97.12 112 ALA A O 1
ATOM 797 N N . LEU A 1 113 ? -7.016 -16.125 4.203 1 96.12 113 LEU A N 1
ATOM 798 C CA . LEU A 1 113 ? -6.32 -14.844 4.035 1 96.12 113 LEU A CA 1
ATOM 799 C C . LEU A 1 113 ? -7.176 -13.859 3.248 1 96.12 113 LEU A C 1
ATOM 801 O O . LEU A 1 113 ? -7.367 -12.719 3.672 1 96.12 113 LEU A O 1
ATOM 805 N N . TYR A 1 114 ? -7.707 -14.305 2.115 1 98.19 114 TYR A N 1
ATOM 806 C CA . TYR A 1 114 ? -8.477 -13.43 1.235 1 98.19 114 TYR A CA 1
ATOM 807 C C . TYR A 1 114 ? -9.797 -13.039 1.881 1 98.19 114 TYR A C 1
ATOM 809 O O . TYR A 1 114 ? -10.227 -11.883 1.781 1 98.19 114 TYR A O 1
ATOM 817 N N . GLU A 1 115 ? -10.391 -14 2.529 1 97.94 115 GLU A N 1
ATOM 818 C CA . GLU A 1 115 ? -11.641 -13.695 3.229 1 97.94 115 GLU A CA 1
ATOM 819 C C . GLU A 1 115 ? -11.414 -12.672 4.336 1 97.94 115 GLU A C 1
ATOM 821 O O . GLU A 1 115 ? -12.25 -11.789 4.551 1 97.94 115 GLU A O 1
ATOM 826 N N . ALA A 1 116 ? -10.305 -12.727 4.984 1 95.75 116 ALA A N 1
ATOM 827 C CA . ALA A 1 116 ? -9.961 -11.789 6.043 1 95.75 116 ALA A CA 1
ATOM 828 C C . ALA A 1 116 ? -9.789 -10.375 5.488 1 95.75 116 ALA A C 1
ATOM 830 O O . ALA A 1 116 ? -9.836 -9.398 6.238 1 95.75 116 ALA A O 1
ATOM 831 N N . HIS A 1 117 ? -9.625 -10.281 4.191 1 95.69 117 HIS A N 1
ATOM 832 C CA . HIS A 1 117 ? -9.445 -8.977 3.555 1 95.69 117 HIS A CA 1
ATOM 833 C C . HIS A 1 117 ? -10.703 -8.555 2.801 1 95.69 117 HIS A C 1
ATOM 835 O O . HIS A 1 117 ? -10.664 -7.605 2.016 1 95.69 117 HIS A O 1
ATOM 841 N N . GLY A 1 118 ? -11.797 -9.312 2.982 1 96.44 118 GLY A N 1
ATOM 842 C CA . GLY A 1 118 ? -13.086 -8.875 2.469 1 96.44 118 GLY A CA 1
ATOM 843 C C . GLY A 1 118 ? -13.461 -9.539 1.159 1 96.44 118 GLY A C 1
ATOM 844 O O . GLY A 1 118 ? -14.531 -9.281 0.611 1 96.44 118 GLY A O 1
ATOM 845 N N . PHE A 1 119 ? -12.547 -10.438 0.651 1 98.31 119 PHE A N 1
ATOM 846 C CA . PHE A 1 119 ? -12.922 -11.195 -0.536 1 98.31 119 PHE A CA 1
ATOM 847 C C . PHE A 1 119 ? -14.062 -12.156 -0.224 1 98.31 119 PHE A C 1
ATOM 849 O O . PHE A 1 119 ? -14.133 -12.719 0.872 1 98.31 119 PHE A O 1
ATOM 856 N N . VAL A 1 120 ? -14.898 -12.336 -1.265 1 98.38 120 VAL A N 1
ATOM 857 C CA . VAL A 1 120 ? -15.977 -13.312 -1.153 1 98.38 120 VAL A CA 1
ATOM 858 C C . VAL A 1 120 ? -15.938 -14.266 -2.346 1 98.38 120 VAL A C 1
ATOM 860 O O . VAL A 1 120 ? -15.469 -13.898 -3.424 1 98.38 120 VAL A O 1
ATOM 863 N N . ARG A 1 121 ? -16.375 -15.508 -2.121 1 97.81 121 ARG A N 1
ATOM 864 C CA . ARG A 1 121 ? -16.453 -16.453 -3.23 1 97.81 121 ARG A CA 1
ATOM 865 C C . ARG A 1 121 ? -17.5 -16 -4.258 1 97.81 121 ARG A C 1
ATOM 867 O O . ARG A 1 121 ? -18.625 -15.648 -3.896 1 97.81 121 ARG A O 1
ATOM 874 N N . ALA A 1 122 ? -17.062 -16.016 -5.445 1 98 122 ALA A N 1
ATOM 875 C CA . ALA A 1 122 ? -17.938 -15.492 -6.492 1 98 122 ALA A CA 1
ATOM 876 C C . ALA A 1 122 ? -18.156 -16.531 -7.59 1 98 122 ALA A C 1
ATOM 878 O O . ALA A 1 122 ? -18.938 -16.297 -8.516 1 98 122 ALA A O 1
ATOM 879 N N . GLY A 1 123 ? -17.484 -17.609 -7.574 1 97.44 123 GLY A N 1
ATOM 880 C CA . GLY A 1 123 ? -17.625 -18.656 -8.578 1 97.44 123 GLY A CA 1
ATOM 881 C C . GLY A 1 123 ? -16.625 -19.781 -8.398 1 97.44 123 GLY A C 1
ATOM 882 O O . GLY A 1 123 ? -15.953 -19.859 -7.371 1 97.44 123 GLY A O 1
ATOM 883 N N . ARG A 1 124 ? -16.75 -20.734 -9.32 1 97.56 124 ARG A N 1
ATOM 884 C CA . ARG A 1 124 ? -15.883 -21.891 -9.297 1 97.56 124 ARG A CA 1
ATOM 885 C C . ARG A 1 124 ? -15.5 -22.328 -10.711 1 97.56 124 ARG A C 1
ATOM 887 O O . ARG A 1 124 ? -16.344 -22.312 -11.609 1 97.56 124 ARG A O 1
ATOM 894 N N . ARG A 1 125 ? -14.203 -22.547 -10.859 1 97.38 125 ARG A N 1
ATOM 895 C CA . ARG A 1 125 ? -13.711 -23.078 -12.117 1 97.38 125 ARG A CA 1
ATOM 896 C C . ARG A 1 125 ? -13.289 -24.547 -11.969 1 97.38 125 ARG A C 1
ATOM 898 O O . ARG A 1 125 ? -12.289 -24.828 -11.305 1 97.38 125 ARG A O 1
ATOM 905 N N . PRO A 1 126 ? -13.977 -25.484 -12.688 1 96.56 126 PRO A N 1
ATOM 906 C CA . PRO A 1 126 ? -13.672 -26.891 -12.492 1 96.56 126 PRO A CA 1
ATOM 907 C C . PRO A 1 126 ? -12.336 -27.312 -13.109 1 96.56 126 PRO A C 1
ATOM 909 O O . PRO A 1 126 ? -11.961 -26.797 -14.172 1 96.56 126 PRO A O 1
ATOM 912 N N . SER A 1 127 ? -11.633 -28.188 -12.445 1 95.69 127 SER A N 1
ATOM 913 C CA . SER A 1 127 ? -10.406 -28.812 -12.922 1 95.69 127 SER A CA 1
ATOM 914 C C . SER A 1 127 ? -9.414 -27.781 -13.43 1 95.69 127 SER A C 1
ATOM 916 O O . SER A 1 127 ? -8.844 -27.938 -14.508 1 95.69 127 SER A O 1
ATOM 918 N N . TYR A 1 128 ? -9.398 -26.781 -12.656 1 94.31 128 TYR A N 1
ATOM 919 C CA . TYR A 1 128 ? -8.633 -25.609 -13.07 1 94.31 128 TYR A CA 1
ATOM 920 C C . TYR A 1 128 ? -7.137 -25.844 -12.875 1 94.31 128 TYR A C 1
ATOM 922 O O . TYR A 1 128 ? -6.344 -25.609 -13.789 1 94.31 128 TYR A O 1
ATOM 930 N N . TYR A 1 129 ? -6.695 -26.359 -11.719 1 93.81 129 TYR A N 1
ATOM 931 C CA . TYR A 1 129 ? -5.293 -26.578 -11.391 1 93.81 129 TYR A CA 1
ATOM 932 C C . TYR A 1 129 ? -4.898 -28.031 -11.672 1 93.81 129 TYR A C 1
ATOM 934 O O . TYR A 1 129 ? -5.531 -28.953 -11.172 1 93.81 129 TYR A O 1
ATOM 942 N N . ASP A 1 130 ? -3.893 -28.188 -12.5 1 92.56 130 ASP A N 1
ATOM 943 C CA . ASP A 1 130 ? -3.311 -29.5 -12.766 1 92.56 130 ASP A CA 1
ATOM 944 C C . ASP A 1 130 ? -2.219 -29.828 -11.742 1 92.56 130 ASP A C 1
ATOM 946 O O . ASP A 1 130 ? -1.165 -29.188 -11.727 1 92.56 130 ASP A O 1
ATOM 950 N N . ARG A 1 131 ? -2.43 -30.922 -10.938 1 91.06 131 ARG A N 1
ATOM 951 C CA . ARG A 1 131 ? -1.486 -31.297 -9.891 1 91.06 131 ARG A CA 1
ATOM 952 C C . ARG A 1 131 ? -0.594 -32.438 -10.344 1 91.06 131 ARG A C 1
ATOM 954 O O . ARG A 1 131 ? 0.165 -33 -9.539 1 91.06 131 ARG A O 1
ATOM 961 N N . GLY A 1 132 ? -0.759 -32.75 -11.578 1 90.44 132 GLY A N 1
ATOM 962 C CA . GLY A 1 132 ? -0.001 -33.875 -12.117 1 90.44 132 GLY A CA 1
ATOM 963 C C . GLY A 1 132 ? -0.645 -35.219 -11.852 1 90.44 132 GLY A C 1
ATOM 964 O O . GLY A 1 132 ? -1.46 -35.344 -10.938 1 90.44 132 GLY A O 1
ATOM 965 N N . GLY A 1 133 ? -0.341 -36.188 -12.742 1 92.88 133 GLY A N 1
ATOM 966 C CA . GLY A 1 133 ? -0.799 -37.562 -12.57 1 92.88 133 GLY A CA 1
ATOM 967 C C . GLY A 1 133 ? -2.295 -37.719 -12.766 1 92.88 133 GLY A C 1
ATOM 968 O O . GLY A 1 133 ? -2.922 -38.594 -12.148 1 92.88 133 GLY A O 1
ATOM 969 N N . GLY A 1 134 ? -2.934 -36.781 -13.469 1 92.25 134 GLY A N 1
ATOM 970 C CA . GLY A 1 134 ? -4.363 -36.844 -13.719 1 92.25 134 GLY A CA 1
ATOM 971 C C . GLY A 1 134 ? -5.203 -36.281 -12.602 1 92.25 134 GLY A C 1
ATOM 972 O O . GLY A 1 134 ? -6.43 -36.406 -12.594 1 92.25 134 GLY A O 1
ATOM 973 N N . ILE A 1 135 ? -4.484 -35.719 -11.617 1 93.38 135 ILE A N 1
ATOM 974 C CA . ILE A 1 135 ? -5.188 -35.125 -10.492 1 93.38 135 ILE A CA 1
ATOM 975 C C . ILE A 1 135 ? -5.41 -33.625 -10.758 1 93.38 135 ILE A C 1
ATOM 977 O O . ILE A 1 135 ? -4.461 -32.906 -11.055 1 93.38 135 ILE A O 1
ATOM 981 N N . TYR A 1 136 ? -6.738 -33.219 -10.758 1 95.25 136 TYR A N 1
ATOM 982 C CA . TYR A 1 136 ? -7.121 -31.844 -10.969 1 95.25 136 TYR A CA 1
ATOM 983 C C . TYR A 1 136 ? -7.898 -31.297 -9.773 1 95.25 136 TYR A C 1
ATOM 985 O O . TYR A 1 136 ? -8.578 -32.062 -9.07 1 95.25 136 TYR A O 1
ATOM 993 N N . VAL A 1 137 ? -7.672 -30.031 -9.547 1 96.38 137 VAL A N 1
ATOM 994 C CA . VAL A 1 137 ? -8.391 -29.391 -8.453 1 96.38 137 VAL A CA 1
ATOM 995 C C . VAL A 1 137 ? -9.125 -28.156 -8.977 1 96.38 137 VAL A C 1
ATOM 997 O O . VAL A 1 137 ? -8.617 -27.438 -9.852 1 96.38 137 VAL A O 1
ATOM 1000 N N . ASP A 1 138 ? -10.281 -27.906 -8.477 1 97.88 138 ASP A N 1
ATOM 1001 C CA . ASP A 1 138 ? -11.078 -26.75 -8.852 1 97.88 138 ASP A CA 1
ATOM 1002 C C . ASP A 1 138 ? -10.469 -25.453 -8.289 1 97.88 138 ASP A C 1
ATOM 1004 O O . ASP A 1 138 ? -9.734 -25.5 -7.293 1 97.88 138 ASP A O 1
ATOM 1008 N N . ALA A 1 139 ? -10.75 -24.391 -8.953 1 98 139 ALA A N 1
ATOM 1009 C CA . ALA A 1 139 ? -10.438 -23.062 -8.43 1 98 139 ALA A CA 1
ATOM 1010 C C . ALA A 1 139 ? -11.695 -22.359 -7.918 1 98 139 ALA A C 1
ATOM 1012 O O . ALA A 1 139 ? -12.75 -22.422 -8.555 1 98 139 ALA A O 1
ATOM 1013 N N . ALA A 1 140 ? -11.586 -21.781 -6.754 1 98.5 140 ALA A N 1
ATOM 1014 C CA . ALA A 1 140 ? -12.578 -20.781 -6.348 1 98.5 140 ALA A CA 1
ATOM 1015 C C . ALA A 1 140 ? -12.266 -19.422 -6.957 1 98.5 140 ALA A C 1
ATOM 1017 O O . ALA A 1 140 ? -11.109 -18.984 -6.957 1 98.5 140 ALA A O 1
ATOM 1018 N N . VAL A 1 141 ? -13.234 -18.781 -7.531 1 98.62 141 VAL A N 1
ATOM 1019 C CA . VAL A 1 141 ? -13.133 -17.375 -7.93 1 98.62 141 VAL A CA 1
ATOM 1020 C C . VAL A 1 141 ? -13.586 -16.484 -6.781 1 98.62 141 VAL A C 1
ATOM 1022 O O . VAL A 1 141 ? -14.695 -16.625 -6.27 1 98.62 141 VAL A O 1
ATOM 1025 N N . MET A 1 142 ? -12.656 -15.609 -6.371 1 98.75 142 MET A N 1
ATOM 1026 C CA . MET A 1 142 ? -13.008 -14.703 -5.277 1 98.75 142 MET A CA 1
ATOM 1027 C C . MET A 1 142 ? -13.016 -13.258 -5.75 1 98.75 142 MET A C 1
ATOM 1029 O O . MET A 1 142 ? -12.297 -12.898 -6.688 1 98.75 142 MET A O 1
ATOM 1033 N N . ARG A 1 143 ? -13.836 -12.461 -5.109 1 98.5 143 ARG A N 1
ATOM 1034 C CA . ARG A 1 143 ? -14.039 -11.07 -5.508 1 98.5 143 ARG A CA 1
ATOM 1035 C C . ARG A 1 143 ? -14.008 -10.148 -4.297 1 98.5 143 ARG A C 1
ATOM 1037 O O . ARG A 1 143 ? -14.57 -10.461 -3.248 1 98.5 143 ARG A O 1
ATOM 1044 N N . LEU A 1 144 ? -13.32 -9.062 -4.402 1 98 144 LEU A N 1
ATOM 1045 C CA . LEU A 1 144 ? -13.32 -7.977 -3.43 1 98 144 LEU A CA 1
ATOM 1046 C C . LEU A 1 144 ? -13.93 -6.715 -4.027 1 98 144 LEU A C 1
ATOM 1048 O O . LEU A 1 144 ? -13.484 -6.238 -5.078 1 98 144 LEU A O 1
ATOM 1052 N N . ASP A 1 145 ? -14.969 -6.168 -3.459 1 96.88 145 ASP A N 1
ATOM 1053 C CA . ASP A 1 145 ? -15.523 -4.883 -3.871 1 96.88 145 ASP A CA 1
ATOM 1054 C C . ASP A 1 145 ? -14.664 -3.727 -3.377 1 96.88 145 ASP A C 1
ATOM 1056 O O . ASP A 1 145 ? -14.383 -3.619 -2.182 1 96.88 145 ASP A O 1
ATOM 1060 N N . LEU A 1 146 ? -14.203 -2.932 -4.332 1 94.38 146 LEU A N 1
ATOM 1061 C CA . LEU A 1 146 ? -13.32 -1.828 -3.986 1 94.38 146 LEU A CA 1
ATOM 1062 C C . LEU A 1 146 ? -14.07 -0.504 -3.973 1 94.38 146 LEU A C 1
ATOM 1064 O O . LEU A 1 146 ? -13.477 0.553 -3.746 1 94.38 146 LEU A O 1
ATOM 1068 N N . GLY A 1 147 ? -15.328 -0.404 -4.398 1 78.88 147 GLY A N 1
ATOM 1069 C CA . GLY A 1 147 ? -16.141 0.791 -4.535 1 78.88 147 GLY A CA 1
ATOM 1070 C C . G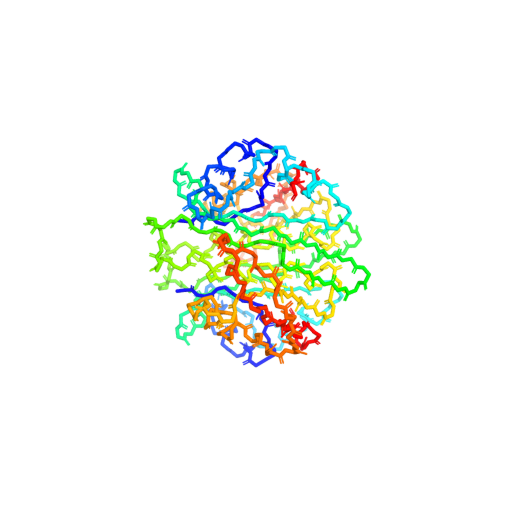LY A 1 147 ? -16.594 1.366 -3.201 1 78.88 147 GLY A C 1
ATOM 1071 O O . GLY A 1 147 ? -17.219 2.424 -3.154 1 78.88 147 GLY A O 1
ATOM 1072 N N . GLY A 1 148 ? -16.344 0.873 -2.168 1 66.06 148 GLY A N 1
ATOM 1073 C CA . GLY A 1 148 ? -16.875 1.415 -0.927 1 66.06 148 GLY A CA 1
ATOM 1074 C C . GLY A 1 148 ? -16.188 2.707 -0.505 1 66.06 148 GLY A C 1
AT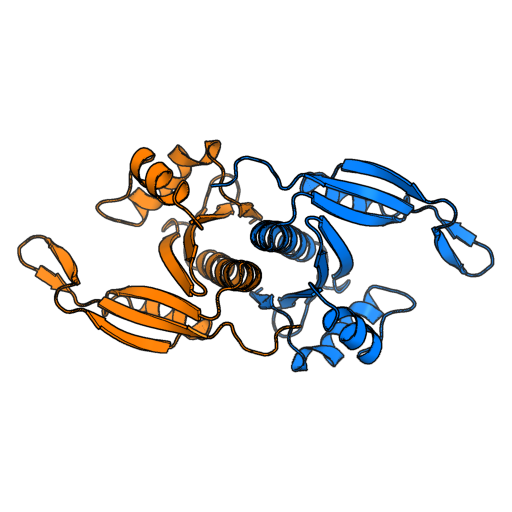OM 1075 O O . GLY A 1 148 ? -15.344 3.234 -1.226 1 66.06 148 GLY A O 1
ATOM 1076 N N . THR A 1 149 ? -16.781 3.457 0.431 1 61.25 149 THR A N 1
ATOM 1077 C CA . THR A 1 149 ? -16.484 4.824 0.837 1 61.25 149 THR A CA 1
ATOM 1078 C C . THR A 1 149 ? -15.109 4.91 1.496 1 61.25 149 THR A C 1
ATOM 1080 O O . THR A 1 149 ? -14.922 4.418 2.611 1 61.25 149 THR A O 1
ATOM 1083 N N . SER A 1 150 ? -14.117 4.676 0.751 1 69.62 150 SER A N 1
ATOM 1084 C CA . SER A 1 150 ? -12.812 4.992 1.325 1 69.62 150 SER A CA 1
ATOM 1085 C C . SER A 1 150 ? -12.562 6.5 1.337 1 69.62 150 SER A C 1
ATOM 1087 O O . SER A 1 150 ? -13.195 7.242 0.586 1 69.62 150 SER A O 1
ATOM 1089 N N . LEU A 1 151 ? -11.938 6.922 2.508 1 73.12 151 LEU A N 1
ATOM 1090 C CA . LEU A 1 151 ? -11.531 8.32 2.578 1 73.12 151 LEU A CA 1
ATOM 1091 C C . LEU A 1 151 ? -10.367 8.594 1.639 1 73.12 151 LEU A C 1
ATOM 1093 O O . LEU A 1 151 ? -9.531 7.715 1.407 1 73.12 151 LEU A O 1
ATOM 1097 N N . MET B 1 1 ? 0.022 -5.871 12.953 1 83.38 1 MET B N 1
ATOM 1098 C CA . MET B 1 1 ? -0.194 -4.566 12.328 1 83.38 1 MET B CA 1
ATOM 1099 C C . MET B 1 1 ? -0.762 -4.727 10.922 1 83.38 1 MET B C 1
ATOM 1101 O O . MET B 1 1 ? -0.352 -5.617 10.18 1 83.38 1 MET B O 1
ATOM 1105 N N . LYS B 1 2 ? -1.802 -4.059 10.758 1 91.25 2 LYS B N 1
ATOM 1106 C CA . LYS B 1 2 ? -2.555 -4.207 9.516 1 91.25 2 LYS B CA 1
ATOM 1107 C C . LYS B 1 2 ? -2.631 -2.883 8.758 1 91.25 2 LYS B C 1
ATOM 1109 O O . LYS B 1 2 ? -2.949 -1.846 9.344 1 91.25 2 LYS B O 1
ATOM 1114 N N . LEU B 1 3 ? -2.25 -2.848 7.508 1 95.88 3 LEU B N 1
ATOM 1115 C CA . LEU B 1 3 ? -2.387 -1.719 6.594 1 95.88 3 LEU B CA 1
ATOM 1116 C C . LEU B 1 3 ? -3.727 -1.765 5.871 1 95.88 3 LEU B C 1
ATOM 1118 O O . LEU B 1 3 ? -4.141 -2.82 5.387 1 95.88 3 LEU B O 1
ATOM 1122 N N . ARG B 1 4 ? -4.438 -0.64 5.816 1 95.38 4 ARG B N 1
ATOM 1123 C CA . ARG B 1 4 ? -5.684 -0.594 5.055 1 95.38 4 ARG B CA 1
ATOM 1124 C C . ARG B 1 4 ? -6.039 0.839 4.672 1 95.38 4 ARG B C 1
ATOM 1126 O O . ARG B 1 4 ? -5.453 1.79 5.195 1 95.38 4 ARG B O 1
ATOM 1133 N N . ALA B 1 5 ? -6.992 0.97 3.789 1 96.06 5 ALA B N 1
ATOM 1134 C CA . ALA B 1 5 ? -7.551 2.283 3.475 1 96.06 5 ALA B CA 1
ATOM 1135 C C . ALA B 1 5 ? -8.367 2.828 4.641 1 96.06 5 ALA B C 1
ATOM 1137 O O . ALA B 1 5 ? -9.086 2.08 5.309 1 96.06 5 ALA B O 1
ATOM 1138 N N . ALA B 1 6 ? -8.258 4.141 4.836 1 96.56 6 ALA B N 1
ATOM 1139 C CA . ALA B 1 6 ? -9.109 4.793 5.824 1 96.56 6 ALA B CA 1
ATOM 1140 C C . ALA B 1 6 ? -10.555 4.871 5.336 1 96.56 6 ALA B C 1
ATOM 1142 O O . ALA B 1 6 ? -10.805 5 4.133 1 96.56 6 ALA B O 1
ATOM 1143 N N . GLU B 1 7 ? -11.406 4.793 6.289 1 94.19 7 GLU B N 1
ATOM 1144 C CA . GLU B 1 7 ? -12.836 4.918 6.023 1 94.19 7 GLU B CA 1
ATOM 1145 C C . GLU B 1 7 ? -13.469 6.012 6.887 1 94.19 7 GLU B C 1
ATOM 1147 O O . GLU B 1 7 ? -12.844 6.488 7.84 1 94.19 7 GLU B O 1
ATOM 1152 N N . GLU B 1 8 ? -14.719 6.371 6.543 1 94.25 8 GLU B N 1
ATOM 1153 C CA . GLU B 1 8 ? -15.414 7.406 7.297 1 94.25 8 GLU B CA 1
ATOM 1154 C C . GLU B 1 8 ? -15.555 7.016 8.766 1 94.25 8 GLU B C 1
ATOM 1156 O O . GLU B 1 8 ? -15.477 7.871 9.648 1 94.25 8 GLU B O 1
ATOM 1161 N N . ALA B 1 9 ? -15.727 5.812 9.023 1 94.31 9 ALA B N 1
ATOM 1162 C CA . ALA B 1 9 ? -15.922 5.316 10.383 1 94.31 9 ALA B CA 1
ATOM 1163 C C . ALA B 1 9 ? -14.664 5.508 11.227 1 94.31 9 ALA B C 1
ATOM 1165 O O . ALA B 1 9 ? -14.703 5.406 12.453 1 94.31 9 ALA B O 1
ATOM 1166 N N . ASP B 1 10 ? -13.562 5.805 10.562 1 96.62 10 ASP B N 1
ATOM 1167 C CA . ASP B 1 10 ? -12.289 5.906 11.266 1 96.62 10 ASP B CA 1
ATOM 1168 C C . ASP B 1 10 ? -12.023 7.34 11.727 1 96.62 10 ASP B C 1
ATOM 1170 O O . ASP B 1 10 ? -11.062 7.598 12.453 1 96.62 10 ASP B O 1
ATOM 1174 N N . LEU B 1 11 ? -12.867 8.258 11.383 1 97.25 11 LEU B N 1
ATOM 1175 C CA . LEU B 1 11 ? -12.555 9.68 11.484 1 97.25 11 LEU B CA 1
ATOM 1176 C C . LEU B 1 11 ? -12.234 10.07 12.922 1 97.25 11 LEU B C 1
ATOM 1178 O O . LEU B 1 11 ? -11.266 10.781 13.172 1 97.25 11 LEU B O 1
ATOM 1182 N N . GLU B 1 12 ? -12.984 9.594 13.875 1 97.94 12 GLU B N 1
ATOM 1183 C CA . GLU B 1 12 ? -12.734 9.945 15.266 1 97.94 12 GLU B CA 1
ATOM 1184 C C . GLU B 1 12 ? -11.398 9.391 15.742 1 97.94 12 GLU B C 1
ATOM 1186 O O . GLU B 1 12 ? -10.633 10.094 16.406 1 97.94 12 GLU B O 1
ATOM 1191 N N . ALA B 1 13 ? -11.164 8.172 15.406 1 97.56 13 ALA B N 1
ATOM 1192 C CA . ALA B 1 13 ? -9.914 7.531 15.812 1 97.56 13 ALA B CA 1
ATOM 1193 C C . ALA B 1 13 ? -8.719 8.203 15.148 1 97.56 13 ALA B C 1
ATOM 1195 O O . ALA B 1 13 ? -7.652 8.336 15.758 1 97.56 13 ALA B O 1
ATOM 1196 N N . LEU B 1 14 ? -8.906 8.609 13.914 1 97.62 14 LEU B N 1
ATOM 1197 C CA . LEU B 1 14 ? -7.836 9.289 13.188 1 97.62 14 LEU B CA 1
ATOM 1198 C C . LEU B 1 14 ? -7.551 10.656 13.789 1 97.62 14 LEU B C 1
ATOM 1200 O O . LEU B 1 14 ? -6.391 11.062 13.914 1 97.62 14 LEU B O 1
ATOM 1204 N N . SER B 1 15 ? -8.633 11.32 14.148 1 98.38 15 SER B N 1
ATOM 1205 C CA . SER B 1 15 ? -8.461 12.594 14.836 1 98.38 15 SER B CA 1
ATOM 1206 C C . SER B 1 15 ? -7.691 12.422 16.141 1 98.38 15 SER B C 1
ATOM 1208 O O . SER B 1 15 ? -6.812 13.227 16.469 1 98.38 15 SER B O 1
ATOM 1210 N N . ALA B 1 16 ? -7.969 11.406 16.891 1 97.81 16 ALA B N 1
ATOM 1211 C CA . ALA B 1 16 ? -7.281 11.133 18.156 1 97.81 16 ALA B CA 1
ATOM 1212 C C . ALA B 1 16 ? -5.789 10.906 17.922 1 97.81 16 ALA B C 1
ATOM 1214 O O . ALA B 1 16 ? -4.957 11.453 18.656 1 97.81 16 ALA B O 1
ATOM 1215 N N . VAL B 1 17 ? -5.461 10.148 16.938 1 97.25 17 VAL B N 1
ATOM 1216 C CA . VAL B 1 17 ? -4.062 9.898 16.594 1 97.25 17 VAL B CA 1
ATOM 1217 C C . VAL B 1 17 ? -3.379 11.203 16.203 1 97.25 17 VAL B C 1
ATOM 1219 O O . VAL B 1 17 ? -2.279 11.5 16.688 1 97.25 17 VAL B O 1
ATOM 1222 N N . HIS B 1 18 ? -4.074 11.945 15.352 1 97.88 18 HIS B N 1
ATOM 1223 C CA . HIS B 1 18 ? -3.498 13.203 14.875 1 97.88 18 HIS B CA 1
ATOM 1224 C C . HIS B 1 18 ? -3.262 14.172 16.031 1 97.88 18 HIS B C 1
ATOM 1226 O O . HIS B 1 18 ? -2.207 14.805 16.109 1 97.88 18 HIS B O 1
ATOM 1232 N N . ARG B 1 19 ? -4.172 14.227 16.953 1 97.25 19 ARG B N 1
ATOM 1233 C CA . ARG B 1 19 ? -4.09 15.156 18.078 1 97.25 19 ARG B CA 1
ATOM 1234 C C . ARG B 1 19 ? -2.988 14.742 19.047 1 97.25 19 ARG B C 1
ATOM 1236 O O . ARG B 1 19 ? -2.424 15.586 19.75 1 97.25 19 ARG B O 1
ATOM 1243 N N . ARG B 1 20 ? -2.641 13.492 19.078 1 96.25 20 ARG B N 1
ATOM 1244 C CA . ARG B 1 20 ? -1.533 13.031 19.906 1 96.25 20 ARG B CA 1
ATOM 1245 C C . ARG B 1 20 ? -0.192 13.312 19.234 1 96.25 20 ARG B C 1
ATOM 1247 O O . ARG B 1 20 ? 0.827 13.461 19.906 1 96.25 20 ARG B O 1
ATOM 1254 N N . ALA B 1 21 ? -0.23 13.414 17.938 1 94.19 21 ALA B N 1
ATOM 1255 C CA . ALA B 1 21 ? 1.011 13.562 17.188 1 94.19 21 ALA B CA 1
ATOM 1256 C C . ALA B 1 21 ? 1.323 15.031 16.922 1 94.19 21 ALA B C 1
ATOM 1258 O O . ALA B 1 21 ? 2.482 15.398 16.719 1 94.19 21 ALA B O 1
ATOM 1259 N N . PHE B 1 22 ? 0.248 15.828 16.906 1 93.56 22 PHE B N 1
ATOM 1260 C CA . PHE B 1 22 ? 0.413 17.234 16.531 1 93.56 22 PHE B CA 1
ATOM 1261 C C . PHE B 1 22 ? -0.285 18.141 17.531 1 93.56 22 PHE B C 1
ATOM 1263 O O . PHE B 1 22 ? -1.324 17.781 18.094 1 93.56 22 PHE B O 1
ATOM 1270 N N . THR B 1 23 ? 0.32 19.328 17.656 1 90.62 23 THR B N 1
ATOM 1271 C CA . THR B 1 23 ? -0.315 20.391 18.438 1 90.62 23 THR B CA 1
ATOM 1272 C C . THR B 1 23 ? -0.304 21.703 17.672 1 90.62 23 THR B C 1
ATOM 1274 O O . THR B 1 23 ? 0.759 22.281 17.422 1 90.62 23 THR B O 1
ATOM 1277 N N . PRO B 1 24 ? -1.452 22.266 17.25 1 91.94 24 PRO B N 1
ATOM 1278 C CA . PRO B 1 24 ? -2.742 21.578 17.344 1 91.94 24 PRO B CA 1
ATOM 1279 C C . PRO B 1 24 ? -2.885 20.438 16.328 1 91.94 24 PRO B C 1
ATOM 1281 O O . PRO B 1 24 ? -2.143 20.375 15.352 1 91.94 24 PRO B O 1
ATOM 1284 N N . GLY B 1 25 ? -3.801 19.578 16.672 1 95.81 25 GLY B N 1
ATOM 1285 C CA . GLY B 1 25 ? -4.152 18.5 15.75 1 95.81 25 GLY B CA 1
ATOM 1286 C C . GLY B 1 25 ? -5.438 18.766 14.984 1 95.81 25 GLY B C 1
ATOM 1287 O O . GLY B 1 25 ? -6.148 19.719 15.273 1 95.81 25 GLY B O 1
ATOM 1288 N N . TRP B 1 26 ? -5.652 17.922 13.961 1 97.88 26 TRP B N 1
ATOM 1289 C CA . TRP B 1 26 ? -6.859 18.047 13.141 1 97.88 26 TRP B CA 1
ATOM 1290 C C . TRP B 1 26 ? -8.039 17.359 13.812 1 97.88 26 TRP B C 1
ATOM 1292 O O . TRP B 1 26 ? -7.914 16.234 14.305 1 97.88 26 TRP B O 1
ATOM 1302 N N . GLY B 1 27 ? -9.172 18.047 13.844 1 98.06 27 GLY B N 1
ATOM 1303 C CA . GLY B 1 27 ? -10.406 17.391 14.25 1 98.06 27 GLY B CA 1
ATOM 1304 C C . GLY B 1 27 ? -10.977 16.484 13.188 1 98.06 27 GLY B C 1
ATOM 1305 O O . GLY B 1 27 ? -10.492 16.469 12.055 1 98.06 27 GLY B O 1
ATOM 1306 N N . PRO B 1 28 ? -12 15.695 13.594 1 97.94 28 PRO B N 1
ATOM 1307 C CA . PRO B 1 28 ? -12.594 14.766 12.625 1 97.94 28 PRO B CA 1
ATOM 1308 C C . PRO B 1 28 ? -13.156 15.484 11.398 1 97.94 28 PRO B C 1
ATOM 1310 O O . PRO B 1 28 ? -13.055 14.969 10.281 1 97.94 28 PRO B O 1
ATOM 1313 N N . GLU B 1 29 ? -13.711 16.641 11.562 1 97.88 29 GLU B N 1
ATOM 1314 C CA . GLU B 1 29 ? -14.297 17.375 10.445 1 97.88 29 GLU B CA 1
ATOM 1315 C C . GLU B 1 29 ? -13.219 17.859 9.484 1 97.88 29 GLU B C 1
ATOM 1317 O O . GLU B 1 29 ? -13.414 17.844 8.266 1 97.88 29 GLU B O 1
ATOM 1322 N N . GLU B 1 30 ? -12.188 18.281 10.062 1 97.69 30 GLU B N 1
ATOM 1323 C CA . GLU B 1 30 ? -11.078 18.734 9.227 1 97.69 30 GLU B CA 1
ATOM 1324 C C . GLU B 1 30 ? -10.508 17.594 8.398 1 97.69 30 GLU B C 1
ATOM 1326 O O . GLU B 1 30 ? -10.258 17.75 7.203 1 97.69 30 GLU B O 1
ATOM 1331 N N . ILE B 1 31 ? -10.344 16.422 9.008 1 98.06 31 ILE B N 1
ATOM 1332 C CA . ILE B 1 31 ? -9.852 15.25 8.305 1 98.06 31 ILE B CA 1
ATOM 1333 C C . ILE B 1 31 ? -10.844 14.852 7.211 1 98.06 31 ILE B C 1
ATOM 1335 O O . ILE B 1 31 ? -10.453 14.586 6.074 1 98.06 31 ILE B O 1
ATOM 1339 N N . ALA B 1 32 ? -12.086 14.906 7.52 1 97.44 32 ALA B N 1
ATOM 1340 C CA . ALA B 1 32 ? -13.125 14.539 6.566 1 97.44 32 ALA B CA 1
ATOM 1341 C C . ALA B 1 32 ? -13.102 15.469 5.352 1 97.44 32 ALA B C 1
ATOM 1343 O O . ALA B 1 32 ? -13.219 15.008 4.211 1 97.44 32 ALA B O 1
ATOM 1344 N N . ASP B 1 33 ? -12.977 16.719 5.609 1 97.44 33 ASP B N 1
ATOM 1345 C CA . ASP B 1 33 ? -12.969 17.719 4.543 1 97.44 33 ASP B CA 1
ATOM 1346 C C . ASP B 1 33 ? -11.812 17.484 3.576 1 97.44 33 ASP B C 1
ATOM 1348 O O . ASP B 1 33 ? -12 17.516 2.357 1 97.44 33 ASP B O 1
ATOM 1352 N N . LEU B 1 34 ? -10.688 17.25 4.102 1 97.19 34 LEU B N 1
ATOM 1353 C CA . LEU B 1 34 ? -9.508 17.016 3.277 1 97.19 34 LEU B CA 1
ATOM 1354 C C . LEU B 1 34 ? -9.617 15.68 2.531 1 97.19 34 LEU B C 1
ATOM 1356 O O . LEU B 1 34 ? -9.305 15.609 1.342 1 97.19 34 LEU B O 1
ATOM 1360 N N . ALA B 1 35 ? -10.125 14.695 3.221 1 96.25 35 ALA B N 1
ATOM 1361 C CA . ALA B 1 35 ? -10.203 13.344 2.678 1 96.25 35 ALA B CA 1
ATOM 1362 C C . ALA B 1 35 ? -11.273 13.242 1.597 1 96.25 35 ALA B C 1
ATOM 1364 O O . ALA B 1 35 ? -11.234 12.344 0.759 1 96.25 35 ALA B O 1
ATOM 1365 N N . SER B 1 36 ? -12.188 14.148 1.638 1 94.38 36 SER B N 1
ATOM 1366 C CA . SER B 1 36 ? -13.281 14.109 0.674 1 94.38 36 SER B CA 1
ATOM 1367 C C . SER B 1 36 ? -12.93 14.883 -0.59 1 94.38 36 SER B C 1
ATOM 1369 O O . SER B 1 36 ? -13.695 14.883 -1.558 1 94.38 36 SER B O 1
ATOM 1371 N N . GLY B 1 37 ? -11.828 15.555 -0.592 1 94.5 37 GLY B N 1
ATOM 1372 C CA . GLY B 1 37 ? -11.422 16.328 -1.755 1 94.5 37 GLY B CA 1
ATOM 1373 C C . GLY B 1 37 ? -11 15.461 -2.928 1 94.5 37 GLY B C 1
ATOM 1374 O O . GLY B 1 37 ? -10.672 14.281 -2.754 1 94.5 37 GLY B O 1
ATOM 1375 N N . PRO B 1 38 ? -10.977 16.016 -4.102 1 94 38 PRO B N 1
ATOM 1376 C CA . PRO B 1 38 ? -10.578 15.25 -5.285 1 94 38 PRO B CA 1
ATOM 1377 C C . PRO B 1 38 ? -9.172 14.664 -5.168 1 94 38 PRO B C 1
ATOM 1379 O O . PRO B 1 38 ? -8.242 15.375 -4.773 1 94 38 PRO B O 1
ATOM 1382 N N . GLY B 1 39 ? -9.109 13.359 -5.453 1 95 39 GLY B N 1
ATOM 1383 C CA . GLY B 1 39 ? -7.812 12.703 -5.516 1 95 39 GLY B CA 1
ATOM 1384 C C . GLY B 1 39 ? -7.273 12.32 -4.152 1 95 39 GLY B C 1
ATOM 1385 O O . GLY B 1 39 ? -6.18 11.758 -4.047 1 95 39 GLY B O 1
ATOM 1386 N N . ALA B 1 40 ? -8.062 12.617 -3.141 1 96.69 40 ALA B N 1
ATOM 1387 C CA . ALA B 1 40 ? -7.598 12.305 -1.791 1 96.69 40 ALA B CA 1
ATOM 1388 C C . ALA B 1 40 ? -7.641 10.805 -1.523 1 96.69 40 ALA B C 1
ATOM 1390 O O . ALA B 1 40 ? -8.531 10.109 -2.012 1 96.69 40 ALA B O 1
ATOM 1391 N N . PHE B 1 41 ? -6.672 10.312 -0.738 1 96.44 41 PHE B N 1
ATOM 1392 C CA . PHE B 1 41 ? -6.703 8.953 -0.212 1 96.44 41 PHE B CA 1
ATOM 1393 C C . PHE B 1 41 ? -5.965 8.867 1.118 1 96.44 41 PHE B C 1
ATOM 1395 O O . PHE B 1 41 ? -4.949 9.547 1.314 1 96.44 41 PHE B O 1
ATOM 1402 N N . GLY B 1 42 ? -6.543 8.148 2.023 1 97.81 42 GLY B N 1
ATOM 1403 C CA . GLY B 1 42 ? -5.98 7.949 3.35 1 97.81 42 GLY B CA 1
ATOM 1404 C C . GLY B 1 42 ? -5.676 6.492 3.656 1 97.81 42 GLY B C 1
ATOM 1405 O O . GLY B 1 42 ? -6.434 5.602 3.279 1 97.81 42 GLY B O 1
ATOM 1406 N N . LEU B 1 43 ? -4.535 6.258 4.266 1 98.12 43 LEU B N 1
ATOM 1407 C CA . LEU B 1 43 ? -4.129 4.926 4.695 1 98.12 43 LEU B CA 1
ATOM 1408 C C . LEU B 1 43 ? -3.926 4.879 6.207 1 98.12 43 LEU B C 1
ATOM 1410 O O . LEU B 1 43 ? -3.566 5.883 6.82 1 98.12 43 LEU B O 1
ATOM 1414 N N . ILE B 1 44 ? -4.168 3.686 6.734 1 97.44 44 ILE B N 1
ATOM 1415 C CA . ILE B 1 44 ? -4.062 3.48 8.172 1 97.44 44 ILE B CA 1
ATOM 1416 C C . ILE B 1 44 ? -3.23 2.23 8.461 1 97.44 44 ILE B C 1
ATOM 1418 O O . ILE B 1 44 ? -3.357 1.222 7.758 1 97.44 44 ILE B O 1
ATOM 1422 N N . VAL B 1 45 ? -2.377 2.342 9.406 1 96.44 45 VAL B N 1
ATOM 1423 C CA . VAL B 1 45 ? -1.804 1.169 10.055 1 96.44 45 VAL B CA 1
ATOM 1424 C C . VAL B 1 45 ? -2.393 1.016 11.453 1 96.44 45 VAL B C 1
ATOM 1426 O O . VAL B 1 45 ? -2.422 1.974 12.227 1 96.44 45 VAL B O 1
ATOM 1429 N N . GLU B 1 46 ? -2.91 -0.249 11.625 1 94.88 46 GLU B N 1
ATOM 1430 C CA . GLU B 1 46 ? -3.586 -0.417 12.914 1 94.88 46 GLU B CA 1
ATOM 1431 C C . GLU B 1 46 ? -3.25 -1.768 13.539 1 94.88 46 GLU B C 1
ATOM 1433 O O . GLU B 1 46 ? -2.75 -2.666 12.859 1 94.88 46 GLU B O 1
ATOM 1438 N N . ALA B 1 47 ? -3.379 -1.802 14.828 1 90.88 47 ALA B N 1
ATOM 1439 C CA . ALA B 1 47 ? -3.535 -3.049 15.57 1 90.88 47 ALA B CA 1
ATOM 1440 C C . ALA B 1 47 ? -4.969 -3.215 16.078 1 90.88 47 ALA B C 1
ATOM 1442 O O . ALA B 1 47 ? -5.898 -3.357 15.273 1 90.88 47 ALA B O 1
ATOM 1443 N N . GLU B 1 48 ? -5.207 -2.871 17.266 1 87.25 48 GLU B N 1
ATOM 1444 C CA . GLU B 1 48 ? -6.574 -2.791 17.766 1 87.25 48 GLU B CA 1
ATOM 1445 C C . GLU B 1 48 ? -7.195 -1.429 17.453 1 87.25 48 GLU B C 1
ATOM 1447 O O . GLU B 1 48 ? -8.398 -1.33 17.203 1 87.25 48 GLU B O 1
ATOM 1452 N N . THR B 1 49 ? -6.383 -0.496 17.484 1 89.31 49 THR B N 1
ATOM 1453 C CA . THR B 1 49 ? -6.711 0.88 17.125 1 89.31 49 THR B CA 1
ATOM 1454 C C . THR B 1 49 ? -5.668 1.45 16.156 1 89.31 49 THR B C 1
ATOM 1456 O O . THR B 1 49 ? -4.566 0.914 16.047 1 89.31 49 THR B O 1
ATOM 1459 N N . PRO B 1 50 ? -6.121 2.494 15.461 1 94 50 PRO B N 1
ATOM 1460 C CA . PRO B 1 50 ? -5.133 3.096 14.562 1 94 50 PRO B CA 1
ATOM 1461 C C . PRO B 1 50 ? -3.863 3.537 15.289 1 94 50 PRO B C 1
ATOM 1463 O O . PRO B 1 50 ? -3.943 4.227 16.312 1 94 50 PRO B O 1
ATOM 1466 N N . LEU B 1 51 ? -2.752 3.127 14.75 1 95.44 51 LEU B N 1
ATOM 1467 C CA . LEU B 1 51 ? -1.438 3.5 15.266 1 95.44 51 LEU B CA 1
ATOM 1468 C C . LEU B 1 51 ? -0.87 4.684 14.492 1 95.44 51 LEU B C 1
ATOM 1470 O O . LEU B 1 51 ? 0.012 5.391 14.984 1 95.44 51 LEU B O 1
ATOM 1474 N N . GLY B 1 52 ? -1.338 4.832 13.305 1 97.31 52 GLY B N 1
ATOM 1475 C CA . GLY B 1 52 ? -0.879 5.906 12.438 1 97.31 52 GLY B CA 1
ATOM 1476 C C . GLY B 1 52 ? -1.73 6.074 11.188 1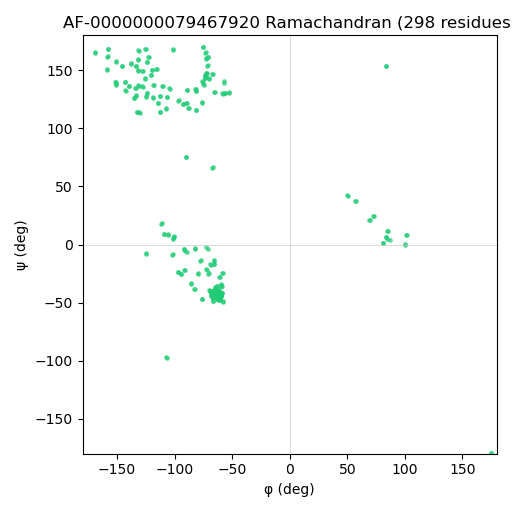 97.31 52 GLY B C 1
ATOM 1477 O O . GLY B 1 52 ? -2.553 5.211 10.875 1 97.31 52 GLY B O 1
ATOM 1478 N N . MET B 1 53 ? -1.516 7.242 10.547 1 98.19 53 MET B N 1
ATOM 1479 C CA . MET B 1 53 ? -2.23 7.574 9.32 1 98.19 53 MET B CA 1
ATOM 1480 C C . MET B 1 53 ? -1.349 8.383 8.375 1 98.19 53 MET B C 1
ATOM 1482 O O . MET B 1 53 ? -0.42 9.062 8.82 1 98.19 53 MET B O 1
ATOM 1486 N N . ILE B 1 54 ? -1.66 8.258 7.125 1 98.56 54 ILE B N 1
ATOM 1487 C CA . ILE B 1 54 ? -1.148 9.172 6.109 1 98.56 54 ILE B CA 1
ATOM 1488 C C . ILE B 1 54 ? -2.289 9.625 5.203 1 98.56 54 ILE B C 1
ATOM 1490 O O . ILE B 1 54 ? -3.162 8.828 4.844 1 98.56 54 ILE B O 1
ATOM 1494 N N . LEU B 1 55 ? -2.436 10.836 5.023 1 98.62 55 LEU B N 1
ATOM 1495 C CA . LEU B 1 55 ? -3.408 11.406 4.102 1 98.62 55 LEU B CA 1
ATOM 1496 C C . LEU B 1 55 ? -2.709 12.086 2.93 1 98.62 55 LEU B C 1
ATOM 1498 O O . LEU B 1 55 ? -1.81 12.906 3.131 1 98.62 55 LEU B O 1
ATOM 1502 N N . CYS B 1 56 ? -3.1 11.719 1.752 1 98.62 56 CYS B N 1
ATOM 1503 C CA . CYS B 1 56 ? -2.461 12.203 0.534 1 98.62 56 CYS B CA 1
ATOM 1504 C C . CYS B 1 56 ? -3.498 12.688 -0.471 1 98.62 56 CYS B C 1
ATOM 1506 O O . CYS B 1 56 ? -4.699 12.492 -0.274 1 98.62 56 CYS B O 1
ATOM 1508 N N . ARG B 1 57 ? -3.01 13.367 -1.454 1 97.69 57 ARG B N 1
ATOM 1509 C CA . ARG B 1 57 ? -3.793 13.758 -2.623 1 97.69 57 ARG B CA 1
ATOM 1510 C C . ARG B 1 57 ? -3.012 13.516 -3.91 1 97.69 57 ARG B C 1
ATOM 1512 O O . ARG B 1 57 ? -1.843 13.891 -4.012 1 97.69 57 ARG B O 1
ATOM 1519 N N . ALA B 1 58 ? -3.604 12.797 -4.801 1 97 58 ALA B N 1
ATOM 1520 C CA . ALA B 1 58 ? -3.055 12.617 -6.145 1 97 58 ALA B CA 1
ATOM 1521 C C . ALA B 1 58 ? -3.939 13.281 -7.191 1 97 58 ALA B C 1
ATOM 1523 O O . ALA B 1 58 ? -5.074 12.859 -7.418 1 97 58 ALA B O 1
ATOM 1524 N N . LEU B 1 59 ? -3.381 14.312 -7.82 1 94.25 59 LEU B N 1
ATOM 1525 C CA . LEU B 1 59 ? -4.156 15.086 -8.781 1 94.25 59 LEU B CA 1
ATOM 1526 C C . LEU B 1 59 ? -3.246 15.695 -9.844 1 94.25 59 LEU B C 1
ATOM 1528 O O . LEU B 1 59 ? -2.15 16.172 -9.531 1 94.25 59 LEU B O 1
ATOM 1532 N N . ALA B 1 60 ? -3.707 15.672 -11.062 1 94.19 60 ALA B N 1
ATOM 1533 C CA . ALA B 1 60 ? -3.025 16.328 -12.172 1 94.19 60 ALA B CA 1
ATOM 1534 C C . ALA B 1 60 ? -1.601 15.812 -12.328 1 94.19 60 ALA B C 1
ATOM 1536 O O . ALA B 1 60 ? -0.665 16.594 -12.516 1 94.19 60 ALA B O 1
ATOM 1537 N N . GLY B 1 61 ? -1.419 14.5 -12.094 1 94.75 61 GLY B N 1
ATOM 1538 C CA . GLY B 1 61 ? -0.151 13.844 -12.375 1 94.75 61 GLY B CA 1
ATOM 1539 C C . GLY B 1 61 ? 0.864 14 -11.258 1 94.75 61 GLY B C 1
ATOM 1540 O O . GLY B 1 61 ? 2.027 13.617 -11.414 1 94.75 61 GLY B O 1
ATOM 1541 N N . GLU B 1 62 ? 0.407 14.594 -10.148 1 97.19 62 GLU B N 1
ATOM 1542 C CA . GLU B 1 62 ? 1.27 14.742 -8.977 1 97.19 62 GLU B CA 1
ATOM 1543 C C . GLU B 1 62 ? 0.545 14.328 -7.703 1 97.19 62 GLU B C 1
ATOM 1545 O O . GLU B 1 62 ? -0.686 14.344 -7.648 1 97.19 62 GLU B O 1
ATOM 1550 N N . ALA B 1 63 ? 1.305 13.93 -6.762 1 98.38 63 ALA B N 1
ATOM 1551 C CA . ALA B 1 63 ? 0.74 13.602 -5.457 1 98.38 63 ALA B CA 1
ATOM 1552 C C . ALA B 1 63 ? 1.41 14.414 -4.352 1 98.38 63 ALA B C 1
ATOM 1554 O O . ALA B 1 63 ? 2.523 14.914 -4.527 1 98.38 63 ALA B O 1
ATOM 1555 N N . GLU B 1 64 ? 0.7 14.539 -3.314 1 98.69 64 GLU B N 1
ATOM 1556 C CA . GLU B 1 64 ? 1.202 15.258 -2.145 1 98.69 64 GLU B CA 1
ATOM 1557 C C . GLU B 1 64 ? 0.812 14.547 -0.854 1 98.69 64 GLU B C 1
ATOM 1559 O O . GLU B 1 64 ? -0.313 14.055 -0.723 1 98.69 64 GLU B O 1
ATOM 1564 N N . VAL B 1 65 ? 1.79 14.461 0.052 1 98.75 65 VAL B N 1
ATOM 1565 C CA . VAL B 1 65 ? 1.474 14.047 1.415 1 98.75 65 VAL B CA 1
ATOM 1566 C C . VAL B 1 65 ? 0.947 15.242 2.209 1 98.75 65 VAL B C 1
ATOM 1568 O O . VAL B 1 65 ? 1.671 16.219 2.436 1 98.75 65 VAL B O 1
ATOM 1571 N N . LEU B 1 66 ? -0.295 15.117 2.604 1 98.19 66 LEU B N 1
ATOM 1572 C CA . LEU B 1 66 ? -0.91 16.203 3.357 1 98.19 66 LEU B CA 1
ATOM 1573 C C . LEU B 1 66 ? -0.547 16.109 4.836 1 98.19 66 LEU B C 1
ATOM 1575 O O . LEU B 1 66 ? -0.369 17.141 5.5 1 98.19 66 LEU B O 1
ATOM 1579 N N . THR B 1 67 ? -0.509 14.875 5.332 1 98.12 67 THR B N 1
ATOM 1580 C CA . THR B 1 67 ? -0.073 14.648 6.707 1 98.12 67 THR B CA 1
ATOM 1581 C C . THR B 1 67 ? 0.393 13.211 6.898 1 98.12 67 THR B C 1
ATOM 1583 O O . THR B 1 67 ? -0.021 12.312 6.16 1 98.12 67 THR B O 1
ATOM 1586 N N . LEU B 1 68 ? 1.275 13.031 7.773 1 97.94 68 LEU B N 1
ATOM 1587 C CA . LEU B 1 68 ? 1.701 11.758 8.344 1 97.94 68 LEU B CA 1
ATOM 1588 C C . LEU B 1 68 ? 1.728 11.836 9.867 1 97.94 68 LEU B C 1
ATOM 1590 O O . LEU B 1 68 ? 2.492 12.609 10.445 1 97.94 68 LEU B O 1
ATOM 1594 N N . ALA B 1 69 ? 0.828 11.055 10.477 1 97.5 69 ALA B N 1
ATOM 1595 C CA . ALA B 1 69 ? 0.745 11.055 11.93 1 97.5 69 ALA B CA 1
ATOM 1596 C C . ALA B 1 69 ? 0.89 9.641 12.492 1 97.5 69 ALA B C 1
ATOM 1598 O O . ALA B 1 69 ? 0.201 8.719 12.047 1 97.5 69 ALA B O 1
ATOM 1599 N N . VAL B 1 70 ? 1.795 9.523 13.406 1 96.81 70 VAL B N 1
ATOM 1600 C CA . VAL B 1 70 ? 1.991 8.258 14.102 1 96.81 70 VAL B CA 1
ATOM 1601 C C . VAL B 1 70 ? 1.863 8.469 15.609 1 96.81 70 VAL B C 1
ATOM 1603 O O . VAL B 1 70 ? 2.43 9.414 16.156 1 96.81 70 VAL B O 1
ATOM 1606 N N . ASP B 1 71 ? 1.038 7.602 16.188 1 95.12 71 ASP B N 1
ATOM 1607 C CA . ASP B 1 71 ? 0.941 7.641 17.641 1 95.12 71 ASP B CA 1
ATOM 1608 C C . ASP B 1 71 ? 2.322 7.547 18.281 1 95.12 71 ASP B C 1
ATOM 1610 O O . ASP B 1 71 ? 3.1 6.645 17.969 1 95.12 71 ASP B O 1
ATOM 1614 N N . PRO B 1 72 ? 2.592 8.438 19.203 1 91.88 72 PRO B N 1
ATOM 1615 C CA . PRO B 1 72 ? 3.904 8.406 19.844 1 91.88 72 PRO B CA 1
ATOM 1616 C C . PRO B 1 72 ? 4.195 7.074 20.531 1 91.88 72 PRO B C 1
ATOM 1618 O O . PRO B 1 72 ? 5.359 6.668 20.625 1 91.88 72 PRO B O 1
ATOM 1621 N N . ALA B 1 73 ? 3.174 6.348 20.906 1 89.81 73 ALA B N 1
ATOM 1622 C CA . ALA B 1 73 ? 3.346 5.059 21.562 1 89.81 73 ALA B CA 1
ATOM 1623 C C . ALA B 1 73 ? 3.711 3.967 20.562 1 89.81 73 ALA B C 1
ATOM 1625 O O . ALA B 1 73 ? 4.137 2.877 20.953 1 89.81 73 ALA B O 1
ATOM 1626 N N . ALA B 1 74 ? 3.57 4.234 19.312 1 85.75 74 ALA B N 1
ATOM 1627 C CA . ALA B 1 74 ? 3.832 3.248 18.266 1 85.75 74 ALA B CA 1
ATOM 1628 C C . ALA B 1 74 ? 5.062 3.629 17.453 1 85.75 74 ALA B C 1
ATOM 1630 O O . ALA B 1 74 ? 5.262 3.117 16.344 1 85.75 74 ALA B O 1
ATOM 1631 N N . ARG B 1 75 ? 5.773 4.449 18.016 1 72.5 75 ARG B N 1
ATOM 1632 C CA . ARG B 1 75 ? 6.938 4.895 17.25 1 72.5 75 ARG B CA 1
ATOM 1633 C C . ARG B 1 75 ? 8 3.803 17.188 1 72.5 75 ARG B C 1
ATOM 1635 O O . ARG B 1 75 ? 8.055 2.932 18.062 1 72.5 75 ARG B O 1
ATOM 1642 N N . ARG B 1 76 ? 8.719 3.713 16.125 1 74.75 76 ARG B N 1
ATOM 1643 C CA . ARG B 1 76 ? 9.828 2.809 15.844 1 74.75 76 ARG B CA 1
ATOM 1644 C C . ARG B 1 76 ? 9.336 1.385 15.617 1 74.75 76 ARG B C 1
ATOM 1646 O O . ARG B 1 76 ? 10.016 0.421 15.977 1 74.75 76 ARG B O 1
ATOM 1653 N N . GLN B 1 77 ? 8.07 1.352 15.203 1 79.94 77 GLN B N 1
ATOM 1654 C CA . GLN B 1 77 ? 7.488 0.041 14.922 1 79.94 77 GLN B CA 1
ATOM 1655 C C . GLN B 1 77 ? 7.27 -0.154 13.43 1 79.94 77 GLN B C 1
ATOM 1657 O O . GLN B 1 77 ? 6.594 -1.099 13.008 1 79.94 77 GLN B O 1
ATOM 1662 N N . GLY B 1 78 ? 7.773 0.734 12.6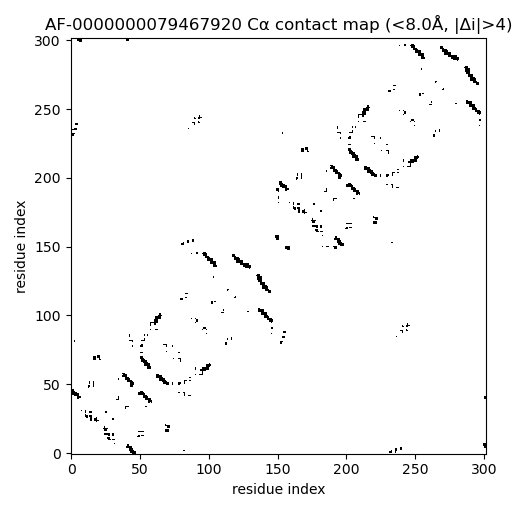8 1 90.38 78 GLY B N 1
ATOM 1663 C CA . GLY B 1 78 ? 7.699 0.614 11.234 1 90.38 78 GLY B CA 1
ATOM 1664 C C . GLY B 1 78 ? 6.402 1.146 10.656 1 90.38 78 GLY B C 1
ATOM 1665 O O . GLY B 1 78 ? 6.117 0.951 9.477 1 90.38 78 GLY B O 1
ATOM 1666 N N . VAL B 1 79 ? 5.637 1.855 11.508 1 94.06 79 VAL B N 1
ATOM 1667 C CA . VAL B 1 79 ? 4.32 2.346 11.125 1 94.06 79 VAL B CA 1
ATOM 1668 C C . VAL B 1 79 ? 4.461 3.4 10.023 1 94.06 79 VAL B C 1
ATOM 1670 O O . VAL B 1 79 ? 3.863 3.279 8.953 1 94.06 79 VAL B O 1
ATOM 1673 N N . ALA B 1 80 ? 5.336 4.305 10.289 1 96.69 80 ALA B N 1
ATOM 1674 C CA . ALA B 1 80 ? 5.523 5.391 9.336 1 96.69 80 ALA B CA 1
ATOM 1675 C C . ALA B 1 80 ? 6.102 4.871 8.016 1 96.69 80 ALA B C 1
ATOM 1677 O O . ALA B 1 80 ? 5.676 5.285 6.938 1 96.69 80 ALA B O 1
ATOM 1678 N N . ARG B 1 81 ? 6.992 3.955 8.102 1 95.44 81 ARG B N 1
ATOM 1679 C CA . ARG B 1 81 ? 7.617 3.375 6.922 1 95.44 81 ARG B CA 1
ATOM 1680 C C . ARG B 1 81 ? 6.586 2.674 6.043 1 95.44 81 ARG B C 1
ATOM 1682 O O . ARG B 1 81 ? 6.582 2.846 4.82 1 95.44 81 ARG B O 1
ATOM 1689 N N . ALA B 1 82 ? 5.715 1.895 6.656 1 95.62 82 ALA B N 1
ATOM 1690 C CA . ALA B 1 82 ? 4.676 1.174 5.926 1 95.62 82 ALA B CA 1
ATOM 1691 C C . ALA B 1 82 ? 3.707 2.143 5.254 1 95.62 82 ALA B C 1
ATOM 1693 O O . ALA B 1 82 ? 3.307 1.93 4.105 1 95.62 82 ALA B O 1
ATOM 1694 N N . LEU B 1 83 ? 3.41 3.17 5.961 1 97.81 83 LEU B N 1
ATOM 1695 C CA . LEU B 1 83 ? 2.467 4.156 5.449 1 97.81 83 LEU B CA 1
ATOM 1696 C C . LEU B 1 83 ? 3.053 4.902 4.254 1 97.81 83 LEU B C 1
ATOM 1698 O O . LEU B 1 83 ? 2.385 5.07 3.232 1 97.81 83 LEU B O 1
ATOM 1702 N N . VAL B 1 84 ? 4.293 5.316 4.352 1 98.19 84 VAL B N 1
ATOM 1703 C CA . VAL B 1 84 ? 4.93 6.086 3.289 1 98.19 84 VAL B CA 1
ATOM 1704 C C . VAL B 1 84 ? 5.117 5.211 2.051 1 98.19 84 VAL B C 1
ATOM 1706 O O . VAL B 1 84 ? 4.828 5.641 0.931 1 98.19 84 VAL B O 1
ATOM 1709 N N . ALA B 1 85 ? 5.555 3.988 2.252 1 97.44 85 ALA B N 1
ATOM 1710 C CA . ALA B 1 85 ? 5.738 3.061 1.14 1 97.44 85 ALA B CA 1
ATOM 1711 C C . ALA B 1 85 ? 4.422 2.811 0.411 1 97.44 85 ALA B C 1
ATOM 1713 O O . ALA B 1 85 ? 4.355 2.902 -0.817 1 97.44 85 ALA B O 1
ATOM 1714 N N . ALA B 1 86 ? 3.389 2.529 1.148 1 97.88 86 ALA B N 1
ATOM 1715 C CA . ALA B 1 86 ? 2.076 2.266 0.563 1 97.88 86 ALA B CA 1
ATOM 1716 C C . ALA B 1 86 ? 1.535 3.502 -0.15 1 97.88 86 ALA B C 1
ATOM 1718 O O . ALA B 1 86 ? 0.903 3.391 -1.203 1 97.88 86 ALA B O 1
ATOM 1719 N N . ALA B 1 87 ? 1.778 4.645 0.46 1 98.44 87 ALA B N 1
ATOM 1720 C CA . ALA B 1 87 ? 1.306 5.887 -0.146 1 98.44 87 ALA B CA 1
ATOM 1721 C C . ALA B 1 87 ? 1.977 6.129 -1.495 1 98.44 87 ALA B C 1
ATOM 1723 O O . ALA B 1 87 ? 1.323 6.543 -2.455 1 98.44 87 ALA B O 1
ATOM 1724 N N . ALA B 1 88 ? 3.244 5.875 -1.556 1 97.69 88 ALA B N 1
ATOM 1725 C CA . ALA B 1 88 ? 3.973 6.062 -2.809 1 97.69 88 ALA B CA 1
ATOM 1726 C C . ALA B 1 88 ? 3.467 5.102 -3.883 1 97.69 88 ALA B C 1
ATOM 1728 O O . ALA B 1 88 ? 3.254 5.504 -5.031 1 97.69 88 ALA B O 1
ATOM 1729 N N . ILE B 1 89 ? 3.266 3.867 -3.506 1 96.75 89 ILE B N 1
ATOM 1730 C CA . ILE B 1 89 ? 2.742 2.844 -4.402 1 96.75 89 ILE B CA 1
ATOM 1731 C C . ILE B 1 89 ? 1.363 3.262 -4.914 1 96.75 89 ILE B C 1
ATOM 1733 O O . ILE B 1 89 ? 1.087 3.18 -6.113 1 96.75 89 ILE B O 1
ATOM 1737 N N . THR B 1 90 ? 0.577 3.74 -4.051 1 97.06 90 THR B N 1
ATOM 1738 C CA . THR B 1 90 ? -0.79 4.148 -4.355 1 97.06 90 THR B CA 1
ATOM 1739 C C . THR B 1 9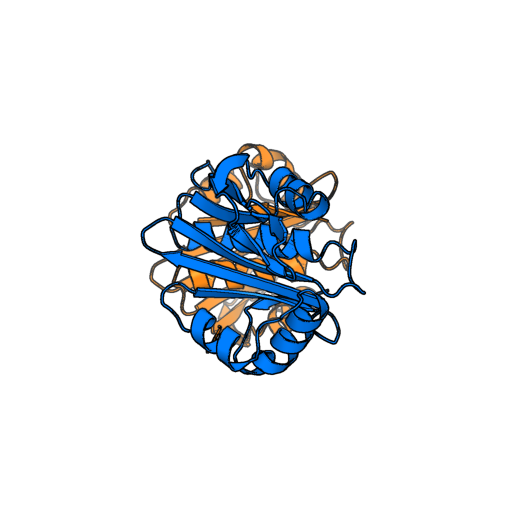0 ? -0.797 5.355 -5.293 1 97.06 90 THR B C 1
ATOM 1741 O O . THR B 1 90 ? -1.544 5.379 -6.273 1 97.06 90 THR B O 1
ATOM 1744 N N . ALA B 1 91 ? 0.025 6.316 -4.973 1 97.56 91 ALA B N 1
ATOM 1745 C CA . ALA B 1 91 ? 0.12 7.523 -5.789 1 97.56 91 ALA B CA 1
ATOM 1746 C C . ALA B 1 91 ? 0.524 7.188 -7.223 1 97.56 91 ALA B C 1
ATOM 1748 O O . ALA B 1 91 ? -0.048 7.719 -8.18 1 97.56 91 ALA B O 1
ATOM 1749 N N . ARG B 1 92 ? 1.424 6.312 -7.375 1 95.88 92 ARG B N 1
ATOM 1750 C CA . ARG B 1 92 ? 1.869 5.891 -8.703 1 95.88 92 ARG B CA 1
ATOM 1751 C C . ARG B 1 92 ? 0.732 5.238 -9.477 1 95.88 92 ARG B C 1
ATOM 1753 O O . ARG B 1 92 ? 0.527 5.535 -10.656 1 95.88 92 ARG B O 1
ATOM 1760 N N . ALA B 1 93 ? 0.063 4.383 -8.828 1 94.31 93 ALA B N 1
ATOM 1761 C CA . ALA B 1 93 ? -1.056 3.688 -9.461 1 94.31 93 ALA B CA 1
ATOM 1762 C C . ALA B 1 93 ? -2.137 4.672 -9.898 1 94.31 93 ALA B C 1
ATOM 1764 O O . ALA B 1 93 ? -2.826 4.441 -10.891 1 94.31 93 ALA B O 1
ATOM 1765 N N . ALA B 1 94 ? -2.191 5.797 -9.172 1 94.12 94 ALA B N 1
ATOM 1766 C CA . ALA B 1 94 ? -3.174 6.832 -9.477 1 94.12 94 ALA B CA 1
ATOM 1767 C C . ALA B 1 94 ? -2.697 7.723 -10.617 1 94.12 94 ALA B C 1
ATOM 1769 O O . ALA B 1 94 ? -3.387 8.672 -11.008 1 94.12 94 ALA B O 1
ATOM 1770 N N . GLY B 1 95 ? -1.474 7.457 -11.07 1 93.69 95 GLY B N 1
ATOM 1771 C CA . GLY B 1 95 ? -0.998 8.172 -12.25 1 93.69 95 GLY B CA 1
ATOM 1772 C C . GLY B 1 95 ? -0.053 9.305 -11.914 1 93.69 95 GLY B C 1
ATOM 1773 O O . GLY B 1 95 ? 0.304 10.102 -12.789 1 93.69 95 GLY B O 1
ATOM 1774 N N . ALA B 1 96 ? 0.36 9.422 -10.648 1 96.69 96 ALA B N 1
ATOM 1775 C CA . ALA B 1 96 ? 1.279 10.492 -10.273 1 96.69 96 ALA B CA 1
ATOM 1776 C C . ALA B 1 96 ? 2.695 10.195 -10.758 1 96.69 96 ALA B C 1
ATOM 1778 O O . ALA B 1 96 ? 3.176 9.07 -10.633 1 96.69 96 ALA B O 1
ATOM 1779 N N . ALA B 1 97 ? 3.363 11.164 -11.273 1 96.75 97 ALA B N 1
ATOM 1780 C CA . ALA B 1 97 ? 4.75 11.039 -11.719 1 96.75 97 ALA B CA 1
ATOM 1781 C C . ALA B 1 97 ? 5.723 11.398 -10.602 1 96.75 97 ALA B C 1
ATOM 1783 O O . ALA B 1 97 ? 6.898 11.031 -10.648 1 96.75 97 ALA B O 1
ATOM 1784 N N . ALA B 1 98 ? 5.176 12.172 -9.664 1 97.81 98 ALA B N 1
ATOM 1785 C CA . ALA B 1 98 ? 5.973 12.586 -8.508 1 97.81 98 ALA B CA 1
ATOM 1786 C C . ALA B 1 98 ? 5.094 12.805 -7.281 1 97.81 98 ALA B C 1
ATOM 1788 O O . ALA B 1 98 ? 3.881 12.992 -7.402 1 97.81 98 ALA B O 1
ATOM 1789 N N . MET B 1 99 ? 5.715 12.719 -6.137 1 98.5 99 MET B N 1
ATOM 1790 C CA . MET B 1 99 ? 5.078 12.969 -4.848 1 98.5 99 MET B CA 1
ATOM 1791 C C . MET B 1 99 ? 5.875 13.977 -4.031 1 98.5 99 MET B C 1
ATOM 1793 O O . MET B 1 99 ? 7.105 13.906 -3.975 1 98.5 99 MET B O 1
ATOM 1797 N N . PHE B 1 100 ? 5.094 14.922 -3.43 1 98.69 100 PHE B N 1
ATOM 1798 C CA . PHE B 1 100 ? 5.727 16 -2.689 1 98.69 100 PHE B CA 1
ATOM 1799 C C . PHE B 1 100 ? 5.242 16.031 -1.244 1 98.69 100 PHE B C 1
ATOM 1801 O O . PHE B 1 100 ? 4.215 15.43 -0.919 1 98.69 100 PHE B O 1
ATOM 1808 N N . LEU B 1 101 ? 6.043 16.703 -0.43 1 98.62 101 LEU B N 1
ATOM 1809 C CA . LEU B 1 101 ? 5.609 17.016 0.93 1 98.62 101 LEU B CA 1
ATOM 1810 C C . LEU B 1 101 ? 6.379 18.203 1.489 1 98.62 101 LEU B C 1
ATOM 1812 O O . LEU B 1 101 ? 7.383 18.625 0.909 1 98.62 101 LEU B O 1
ATOM 1816 N N . GLU B 1 102 ? 5.844 18.797 2.52 1 98.31 102 GLU B N 1
ATOM 1817 C CA . GLU B 1 102 ? 6.531 19.781 3.359 1 98.31 102 GLU B CA 1
ATOM 1818 C C . GLU B 1 102 ? 6.797 19.219 4.754 1 98.31 102 GLU B C 1
ATOM 1820 O O . GLU B 1 102 ? 5.934 18.562 5.34 1 98.31 102 GLU B O 1
ATOM 1825 N N . VAL B 1 103 ? 7.969 19.469 5.219 1 98.25 103 VAL B N 1
ATOM 1826 C CA . VAL B 1 103 ? 8.359 19 6.547 1 98.25 103 VAL B CA 1
ATOM 1827 C C . VAL B 1 103 ? 9.242 20.047 7.227 1 98.25 103 VAL B C 1
ATOM 1829 O O . VAL B 1 103 ? 10.07 20.672 6.574 1 98.25 103 VAL B O 1
ATOM 1832 N N . ALA B 1 104 ? 9 20.219 8.539 1 97.62 104 ALA B N 1
ATOM 1833 C CA . ALA B 1 104 ? 9.82 21.172 9.273 1 97.62 104 ALA B CA 1
ATOM 1834 C C . ALA B 1 104 ? 11.305 20.828 9.156 1 97.62 104 ALA B C 1
ATOM 1836 O O . ALA B 1 104 ? 11.695 19.672 9.297 1 97.62 104 ALA B O 1
ATOM 1837 N N . VAL B 1 105 ? 12.172 21.812 8.992 1 97.56 105 VAL B N 1
ATOM 1838 C CA . VAL B 1 105 ? 13.594 21.609 8.742 1 97.56 105 VAL B CA 1
ATOM 1839 C C . VAL B 1 105 ? 14.266 21.016 9.984 1 97.56 105 VAL B C 1
ATOM 1841 O O . VAL B 1 105 ? 15.344 20.438 9.898 1 97.56 105 VAL B O 1
ATOM 1844 N N . ASP B 1 106 ? 13.531 21.156 11.109 1 96.62 106 ASP B N 1
ATOM 1845 C CA . ASP B 1 106 ? 14.117 20.672 12.352 1 96.62 106 ASP B CA 1
ATOM 1846 C C . ASP B 1 106 ? 13.523 19.312 12.742 1 96.62 106 ASP B C 1
ATOM 1848 O O . ASP B 1 106 ? 13.797 18.797 13.828 1 96.62 106 ASP B O 1
ATOM 1852 N N . ASN B 1 107 ? 12.711 18.75 11.906 1 96 107 ASN B N 1
ATOM 1853 C CA . ASN B 1 107 ? 12.164 17.422 12.133 1 96 107 ASN B CA 1
ATOM 1854 C C . ASN B 1 107 ? 13.055 16.344 11.523 1 96 107 ASN B C 1
ATOM 1856 O O . ASN B 1 107 ? 12.656 15.68 10.562 1 96 107 ASN B O 1
ATOM 1860 N N . ASP B 1 108 ? 14.133 16.078 12.164 1 96.5 108 ASP B N 1
ATOM 1861 C CA . ASP B 1 108 ? 15.18 15.219 11.625 1 96.5 108 ASP B CA 1
ATOM 1862 C C . ASP B 1 108 ? 14.672 13.789 11.438 1 96.5 108 ASP B C 1
ATOM 1864 O O . ASP B 1 108 ? 14.938 13.164 10.414 1 96.5 108 ASP B O 1
ATOM 1868 N N . PRO B 1 109 ? 13.898 13.281 12.414 1 94.31 109 PRO B N 1
ATOM 1869 C CA . PRO B 1 109 ? 13.422 11.906 12.242 1 94.31 109 PRO B CA 1
ATOM 1870 C C . PRO B 1 109 ? 12.523 11.75 11.016 1 94.31 109 PRO B C 1
ATOM 1872 O O . PRO B 1 109 ? 12.633 10.758 10.289 1 94.31 109 PRO B O 1
ATOM 1875 N N . ALA B 1 110 ? 11.695 12.719 10.766 1 96 110 ALA B N 1
ATOM 1876 C CA . ALA B 1 110 ? 10.82 12.664 9.602 1 96 110 ALA B CA 1
ATOM 1877 C C . ALA B 1 110 ? 11.617 12.781 8.305 1 96 110 ALA B C 1
ATOM 1879 O O . ALA B 1 110 ? 11.375 12.047 7.348 1 96 110 ALA B O 1
ATOM 1880 N N . ILE B 1 111 ? 12.539 13.672 8.305 1 97.81 111 ILE B N 1
ATOM 1881 C CA . ILE B 1 111 ? 13.383 13.875 7.129 1 97.81 111 ILE B CA 1
ATOM 1882 C C . ILE B 1 111 ? 14.133 12.586 6.805 1 97.81 111 ILE B C 1
ATOM 1884 O O . ILE B 1 111 ? 14.172 12.164 5.645 1 97.81 111 ILE B O 1
ATOM 1888 N N . ALA B 1 112 ? 14.641 11.945 7.777 1 97.12 112 ALA B N 1
ATOM 1889 C CA . ALA B 1 112 ? 15.352 10.688 7.59 1 97.12 112 ALA B CA 1
ATOM 1890 C C . ALA B 1 112 ? 14.43 9.609 7.027 1 97.12 112 ALA B C 1
ATOM 1892 O O . ALA B 1 112 ? 14.828 8.828 6.168 1 97.12 112 ALA B O 1
ATOM 1893 N N . LEU B 1 113 ? 13.227 9.578 7.539 1 96.12 113 LEU B N 1
ATOM 1894 C CA . LEU B 1 113 ? 12.227 8.641 7.059 1 96.12 113 LEU B CA 1
ATOM 1895 C C . LEU B 1 113 ? 11.977 8.82 5.566 1 96.12 113 LEU B C 1
ATOM 1897 O O . LEU B 1 113 ? 12 7.852 4.805 1 96.12 113 LEU B O 1
ATOM 1901 N N . TYR B 1 114 ? 11.773 10.062 5.145 1 98.25 114 TYR B N 1
ATOM 1902 C CA . TYR B 1 114 ? 11.445 10.352 3.752 1 98.25 114 TYR B CA 1
ATOM 1903 C C . TYR B 1 114 ? 12.633 10.094 2.844 1 98.25 114 TYR B C 1
ATOM 1905 O O . TYR B 1 114 ? 12.484 9.547 1.748 1 98.25 114 TYR B O 1
ATOM 1913 N N . GLU B 1 115 ? 13.773 10.469 3.332 1 98 115 GLU B N 1
ATOM 1914 C CA . GLU B 1 115 ? 14.984 10.203 2.559 1 98 115 GLU B CA 1
ATOM 1915 C C . GLU B 1 115 ? 15.211 8.703 2.377 1 98 115 GLU B C 1
ATOM 1917 O O . GLU B 1 115 ? 15.625 8.258 1.307 1 98 115 GLU B O 1
ATOM 1922 N N . ALA B 1 116 ? 14.883 7.934 3.357 1 95.81 116 ALA B N 1
ATOM 1923 C CA . ALA B 1 116 ? 15.023 6.484 3.293 1 95.81 116 ALA B CA 1
ATOM 1924 C C . ALA B 1 116 ? 14.078 5.883 2.256 1 95.81 116 ALA B C 1
ATOM 1926 O O . ALA B 1 116 ? 14.273 4.75 1.81 1 95.81 116 ALA B O 1
ATOM 1927 N N . HIS B 1 117 ? 13.086 6.652 1.851 1 95.75 117 HIS B N 1
ATOM 1928 C CA . HIS B 1 117 ? 12.125 6.18 0.867 1 95.75 117 HIS B CA 1
ATOM 1929 C C . HIS B 1 117 ? 12.359 6.832 -0.492 1 95.75 117 HIS B C 1
ATOM 1931 O O . HIS B 1 117 ? 11.508 6.738 -1.384 1 95.75 117 HIS B O 1
ATOM 1937 N N . GLY B 1 118 ? 13.477 7.578 -0.624 1 96.5 118 GLY B N 1
ATOM 1938 C CA . GLY B 1 118 ? 13.883 8.07 -1.931 1 96.5 118 GLY B CA 1
ATOM 1939 C C . GLY B 1 118 ? 13.516 9.523 -2.162 1 96.5 118 GLY B C 1
ATOM 1940 O O . GLY B 1 118 ? 13.82 10.086 -3.219 1 96.5 118 GLY B O 1
ATOM 1941 N N . PHE B 1 119 ? 12.875 10.148 -1.126 1 98.31 119 PHE B N 1
ATOM 1942 C CA . PHE B 1 119 ? 12.617 11.578 -1.253 1 98.31 119 PHE B CA 1
ATOM 1943 C C . PHE B 1 119 ? 13.914 12.367 -1.233 1 98.31 119 PHE B C 1
ATOM 1945 O O . PHE B 1 119 ? 14.859 12.008 -0.52 1 98.31 119 PHE B O 1
ATOM 1952 N N . VAL B 1 120 ? 13.867 13.477 -2.014 1 98.38 120 VAL B N 1
ATOM 1953 C CA . VAL B 1 120 ? 15.008 14.398 -2.016 1 98.38 120 VAL B CA 1
ATOM 1954 C C . VAL B 1 120 ? 14.523 15.82 -1.742 1 98.38 120 VAL B C 1
ATOM 1956 O O . VAL B 1 120 ? 13.383 16.156 -2.057 1 98.38 120 VAL B O 1
ATOM 1959 N N . ARG B 1 121 ? 15.391 16.609 -1.097 1 97.81 121 ARG B N 1
ATOM 1960 C CA . ARG B 1 121 ? 15.039 18.016 -0.879 1 97.81 121 ARG B CA 1
ATOM 1961 C C . ARG B 1 121 ? 14.938 18.766 -2.201 1 97.81 121 ARG B C 1
ATOM 1963 O O . ARG B 1 121 ? 15.812 18.656 -3.059 1 97.81 121 ARG B O 1
ATOM 1970 N N . ALA B 1 122 ? 13.875 19.453 -2.324 1 98.06 122 ALA B N 1
ATOM 1971 C CA . ALA B 1 122 ? 13.625 20.109 -3.6 1 98.06 122 ALA B CA 1
ATOM 1972 C C . ALA B 1 122 ? 13.406 21.609 -3.404 1 98.06 122 ALA B C 1
ATOM 1974 O O . ALA B 1 122 ? 13.258 22.359 -4.375 1 98.06 122 ALA B O 1
ATOM 1975 N N . GLY B 1 123 ? 13.32 22.109 -2.213 1 97.44 123 GLY B N 1
ATOM 1976 C CA . GLY B 1 123 ? 13.102 23.516 -1.927 1 97.44 123 GLY B CA 1
ATOM 1977 C C . GLY B 1 123 ? 12.914 23.797 -0.449 1 97.44 123 GLY B C 1
ATOM 1978 O O . GLY B 1 123 ? 13.141 22.922 0.392 1 97.44 123 GLY B O 1
ATOM 1979 N N . ARG B 1 124 ? 12.711 25.078 -0.196 1 97.62 124 ARG B N 1
ATOM 1980 C CA . ARG B 1 124 ? 12.508 25.531 1.177 1 97.62 124 ARG B CA 1
ATOM 1981 C C . ARG B 1 124 ? 11.477 26.656 1.24 1 97.62 124 ARG B C 1
ATOM 1983 O O . ARG B 1 124 ? 11.461 27.547 0.385 1 97.62 124 ARG B O 1
ATOM 1990 N N . ARG B 1 125 ? 10.555 26.484 2.191 1 97.44 125 ARG B N 1
ATOM 1991 C CA . ARG B 1 125 ? 9.57 27.531 2.451 1 97.44 125 ARG B CA 1
ATOM 1992 C C . ARG B 1 125 ? 9.867 28.234 3.768 1 97.44 125 ARG B C 1
ATOM 1994 O O . ARG B 1 125 ? 9.711 27.656 4.844 1 97.44 125 ARG B O 1
ATOM 2001 N N . PRO B 1 126 ? 10.172 29.594 3.715 1 96.56 126 PRO B N 1
ATOM 2002 C CA . PRO B 1 126 ? 10.555 30.281 4.945 1 96.56 126 PRO B CA 1
ATOM 2003 C C . PRO B 1 126 ? 9.375 30.531 5.883 1 96.56 126 PRO B C 1
ATOM 2005 O O . PRO B 1 126 ? 8.258 30.781 5.422 1 96.56 126 PRO B O 1
ATOM 2008 N N . SER B 1 127 ? 9.625 30.422 7.172 1 95.69 127 SER B N 1
ATOM 2009 C CA . SER B 1 127 ? 8.68 30.75 8.234 1 95.69 127 SER B CA 1
ATOM 2010 C C . SER B 1 127 ? 7.324 30.094 7.992 1 95.69 127 SER B C 1
ATOM 2012 O O 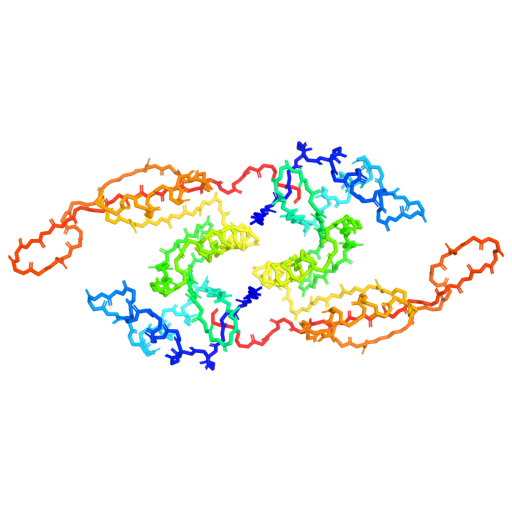. SER B 1 127 ? 6.281 30.734 8.109 1 95.69 127 SER B O 1
ATOM 2014 N N . TYR B 1 128 ? 7.48 28.875 7.582 1 94.25 128 TYR B N 1
ATOM 2015 C CA . TYR B 1 128 ? 6.297 28.141 7.145 1 94.25 128 TYR B CA 1
ATOM 2016 C C . TYR B 1 128 ? 5.477 27.672 8.336 1 94.25 128 TYR B C 1
ATOM 2018 O O . TYR B 1 128 ? 4.262 27.875 8.383 1 94.25 128 TYR B O 1
ATOM 2026 N N . TYR B 1 129 ? 6.105 27.078 9.359 1 93.81 129 TYR B N 1
ATOM 2027 C CA . TYR B 1 129 ? 5.434 26.547 10.539 1 93.81 129 TYR B CA 1
ATOM 2028 C C . TYR B 1 129 ? 5.461 27.547 11.688 1 93.81 129 TYR B C 1
ATOM 2030 O O . TYR B 1 129 ? 6.531 28.016 12.078 1 93.81 129 TYR B O 1
ATOM 2038 N N . ASP B 1 130 ? 4.293 27.875 12.188 1 92.62 130 ASP B N 1
ATOM 2039 C CA . ASP B 1 130 ? 4.156 28.719 13.367 1 92.62 130 ASP B CA 1
ATOM 2040 C C . ASP B 1 130 ? 4.172 27.875 14.641 1 92.62 130 ASP B C 1
ATOM 2042 O O . ASP B 1 130 ? 3.236 27.109 14.898 1 92.62 130 ASP B O 1
ATOM 2046 N N . ARG B 1 131 ? 5.203 28.094 15.523 1 90.94 131 ARG B N 1
ATOM 2047 C CA . ARG B 1 131 ? 5.352 27.297 16.734 1 90.94 131 ARG B CA 1
ATOM 2048 C C . ARG B 1 131 ? 4.832 28.062 17.953 1 90.94 131 ARG B C 1
ATOM 2050 O O . ARG B 1 131 ? 5 27.625 19.094 1 90.94 131 ARG B O 1
ATOM 2057 N N . GLY B 1 132 ? 4.234 29.172 17.641 1 90.31 132 GLY B N 1
ATOM 2058 C CA . GLY B 1 132 ? 3.732 30.016 18.719 1 90.31 132 GLY B CA 1
ATOM 2059 C C . GLY B 1 132 ? 4.797 30.922 19.312 1 90.31 132 GLY B C 1
ATOM 2060 O O . GLY B 1 132 ? 5.992 30.641 19.172 1 90.31 132 GLY B O 1
ATOM 2061 N N . GLY B 1 133 ? 4.344 32.062 19.875 1 92.75 133 GLY B N 1
ATOM 2062 C CA . GLY B 1 133 ? 5.227 33 20.562 1 92.75 133 GLY B CA 1
ATOM 2063 C C . GLY B 1 133 ? 6.18 33.719 19.641 1 92.75 133 GLY B C 1
ATOM 2064 O O . GLY B 1 133 ? 7.301 34.062 20.031 1 92.75 133 GLY B O 1
ATOM 2065 N N . GLY B 1 134 ? 5.863 33.781 18.359 1 92.06 134 GLY B N 1
ATOM 2066 C CA . GLY B 1 134 ? 6.711 34.5 17.406 1 92.06 134 GLY B CA 1
ATOM 2067 C C . GLY B 1 134 ? 7.82 33.625 16.844 1 92.06 134 GLY B C 1
ATOM 2068 O O . GLY B 1 134 ? 8.711 34.125 16.156 1 92.06 134 GLY B O 1
ATOM 2069 N N . ILE B 1 135 ? 7.77 32.375 17.25 1 93.38 135 ILE B N 1
ATOM 2070 C CA . ILE B 1 135 ? 8.773 31.438 16.766 1 93.38 135 ILE B CA 1
ATOM 2071 C C . ILE B 1 135 ? 8.266 30.719 15.516 1 93.38 135 ILE B C 1
ATOM 2073 O O . ILE B 1 135 ? 7.184 30.125 15.531 1 93.38 135 ILE B O 1
ATOM 2077 N N . TYR B 1 136 ? 9.055 30.891 14.375 1 95.25 136 TYR B N 1
ATOM 2078 C CA . TYR B 1 136 ? 8.711 30.266 13.109 1 95.25 136 TYR B CA 1
ATOM 2079 C C . TYR B 1 136 ? 9.836 29.344 12.633 1 95.25 136 TYR B C 1
ATOM 2081 O O . TYR B 1 136 ? 11.008 29.578 12.945 1 95.25 136 TYR B O 1
ATOM 2089 N N . VAL B 1 137 ? 9.414 28.281 11.984 1 96.44 137 VAL B N 1
ATOM 2090 C CA . VAL B 1 137 ? 10.398 27.359 11.445 1 96.44 137 VAL B CA 1
ATOM 2091 C C . VAL B 1 137 ? 10.156 27.156 9.953 1 96.44 137 VAL B C 1
ATOM 2093 O O . VAL B 1 137 ? 9.008 27.125 9.5 1 96.44 137 VAL B O 1
ATOM 2096 N N . ASP B 1 138 ? 11.188 27.047 9.211 1 97.88 138 ASP B N 1
ATOM 2097 C CA . ASP B 1 138 ? 11.109 26.812 7.773 1 97.88 138 ASP B CA 1
ATOM 2098 C C . ASP B 1 138 ? 10.633 25.391 7.484 1 97.88 138 ASP B C 1
ATOM 2100 O O . ASP B 1 138 ? 10.781 24.484 8.312 1 97.88 138 ASP B O 1
ATOM 2104 N N . ALA B 1 139 ? 10.039 25.234 6.324 1 98.06 139 ALA B N 1
ATOM 2105 C CA . ALA B 1 139 ? 9.727 23.906 5.801 1 98.06 139 ALA B CA 1
ATOM 2106 C C . ALA B 1 139 ? 10.688 23.516 4.68 1 98.06 139 ALA B C 1
ATOM 2108 O O . ALA B 1 139 ? 11.016 24.344 3.826 1 98.06 139 ALA B O 1
ATOM 2109 N N . ALA B 1 140 ? 11.164 22.297 4.742 1 98.5 140 ALA B N 1
ATOM 2110 C CA . ALA B 1 140 ? 11.773 21.688 3.559 1 98.5 140 ALA B CA 1
ATOM 2111 C C . ALA B 1 140 ? 10.711 21.125 2.625 1 98.5 140 ALA B C 1
ATOM 2113 O O . ALA B 1 140 ? 9.766 20.469 3.074 1 98.5 140 ALA B O 1
ATOM 2114 N N . VAL B 1 141 ? 10.797 21.406 1.357 1 98.62 141 VAL B N 1
ATOM 2115 C CA . VAL B 1 141 ? 10.008 20.734 0.336 1 98.62 141 VAL B CA 1
ATOM 2116 C C . VAL B 1 141 ? 10.758 19.516 -0.184 1 98.62 141 VAL B C 1
ATOM 2118 O O . VAL B 1 141 ? 11.906 19.641 -0.635 1 98.62 141 VAL B O 1
ATOM 2121 N N . MET B 1 142 ? 10.086 18.344 -0.045 1 98.75 142 MET B N 1
ATOM 2122 C CA . MET B 1 142 ? 10.742 17.125 -0.522 1 98.75 142 MET B CA 1
ATOM 2123 C C . MET B 1 142 ? 9.953 16.5 -1.672 1 98.75 142 MET B C 1
ATOM 2125 O O . MET B 1 142 ? 8.742 16.672 -1.762 1 98.75 142 MET B O 1
ATOM 2129 N N . ARG B 1 143 ? 10.688 15.82 -2.535 1 98.5 143 ARG B N 1
ATOM 2130 C CA . ARG B 1 143 ? 10.109 15.258 -3.75 1 98.5 143 ARG B CA 1
ATOM 2131 C C . ARG B 1 143 ? 10.562 13.812 -3.947 1 98.5 143 ARG B C 1
ATOM 2133 O O . ARG B 1 143 ? 11.734 13.484 -3.742 1 98.5 143 ARG B O 1
ATOM 2140 N N . LEU B 1 144 ? 9.664 12.953 -4.281 1 98 144 LEU B N 1
ATOM 2141 C CA . LEU B 1 144 ? 9.93 11.578 -4.695 1 98 144 LEU B CA 1
ATOM 2142 C C . LEU B 1 144 ? 9.547 11.367 -6.156 1 98 144 LEU B C 1
ATOM 2144 O O . LEU B 1 144 ? 8.406 11.633 -6.547 1 98 144 LEU B O 1
ATOM 2148 N N . ASP B 1 145 ? 10.453 10.953 -7.004 1 96.88 145 ASP B N 1
ATOM 2149 C CA . ASP B 1 145 ? 10.148 10.586 -8.383 1 96.88 145 ASP B CA 1
ATOM 2150 C C . ASP B 1 145 ? 9.492 9.211 -8.445 1 96.88 145 ASP B C 1
ATOM 2152 O O . ASP B 1 145 ? 10.031 8.227 -7.93 1 96.88 145 ASP B O 1
ATOM 2156 N N . LEU B 1 146 ? 8.297 9.195 -9.023 1 94.31 146 LEU B N 1
ATOM 2157 C CA . LEU B 1 146 ? 7.543 7.945 -9.078 1 94.31 146 LEU B CA 1
ATOM 2158 C C . LEU B 1 146 ? 7.637 7.324 -10.469 1 94.31 146 LEU B C 1
ATOM 2160 O O . LEU B 1 146 ? 7.027 6.281 -10.727 1 94.31 146 LEU B O 1
ATOM 2164 N N . GLY B 1 147 ? 8.172 7.957 -11.492 1 79 147 GLY B N 1
ATOM 2165 C CA . GLY B 1 147 ? 8.258 7.539 -12.883 1 79 147 GLY B CA 1
ATOM 2166 C C . GLY B 1 147 ? 9.234 6.402 -13.109 1 79 147 GLY B C 1
ATOM 2167 O O . GLY B 1 147 ? 9.344 5.887 -14.219 1 79 147 GLY B O 1
ATOM 2168 N N . GLY B 1 148 ? 9.898 5.953 -12.266 1 66.12 148 GLY B N 1
ATOM 2169 C CA . GLY B 1 148 ? 10.883 4.93 -12.555 1 66.12 148 GLY B CA 1
ATOM 2170 C C . GLY B 1 148 ? 10.273 3.572 -12.852 1 66.12 148 GLY B C 1
ATOM 2171 O O . GLY B 1 148 ? 9.047 3.436 -12.898 1 66.12 148 GLY B O 1
ATOM 2172 N N . THR B 1 149 ? 11.039 2.619 -13.406 1 60.81 149 THR B N 1
ATOM 2173 C CA . THR B 1 149 ? 10.656 1.351 -14.016 1 60.81 149 THR B CA 1
ATOM 2174 C C . THR B 1 149 ? 10.102 0.394 -12.969 1 60.81 149 THR B C 1
ATOM 2176 O O . THR B 1 149 ? 10.836 -0.092 -12.102 1 60.81 149 THR B O 1
ATOM 2179 N N . SER B 1 150 ? 9.008 0.731 -12.43 1 68.88 150 SER B N 1
ATOM 2180 C CA . SER B 1 150 ? 8.375 -0.295 -11.602 1 68.88 150 SER B CA 1
ATOM 2181 C C . SER B 1 150 ? 7.707 -1.36 -12.469 1 68.88 150 SER B C 1
ATOM 2183 O O . SER B 1 150 ? 7.43 -1.128 -13.648 1 68.88 150 SER B O 1
ATOM 2185 N N . LEU B 1 151 ? 7.879 -2.631 -11.961 1 72.5 151 LEU B N 1
ATOM 2186 C CA . LEU B 1 151 ? 7.18 -3.723 -12.625 1 72.5 151 LEU B CA 1
ATOM 2187 C C . LEU B 1 151 ? 5.676 -3.645 -12.367 1 72.5 151 LEU B C 1
ATOM 2189 O O . LEU B 1 151 ? 5.25 -3.182 -11.305 1 72.5 151 LEU B O 1
#